Protein AF-A0A536JHS0-F1 (afdb_monomer)

Sequence (279 aa):
MRTMRYLPWIAPLALCVVLIPFVDGAARGLLTGIVVGLAAGAGLAWVTTRVNRHIAATTLASITDELKAESDQRAAMVIRQFEWAVNDVANLREALQRAQDSRATAEANEHRVKRRQRHLERQLYEARMKIGEHSRALGSESPAIDDEPTLLPTGDELVVPLIWRVFEENMLTWLRFESAGIVPSQIRIKNEHDSVIAISAHSLDTLKEGAQVSLVLRAPDHVVATLEGRHQGRFTFEALVDDVWCKVELKAADRVVAKDKRSRVWRPEDDRRPQSLIA

Structure (mmCIF, N/CA/C/O backbone):
data_AF-A0A536JHS0-F1
#
_entry.id   AF-A0A536JHS0-F1
#
loop_
_atom_site.group_PDB
_atom_site.id
_atom_site.type_symbol
_atom_site.label_atom_id
_atom_site.label_alt_id
_atom_site.label_comp_id
_atom_site.label_asym_id
_atom_site.label_entity_id
_atom_site.label_seq_id
_a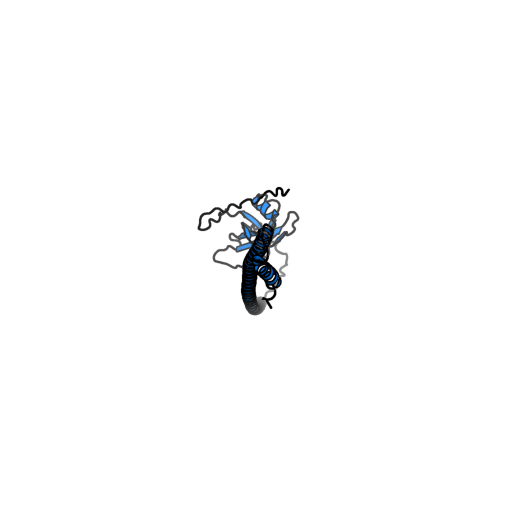tom_site.pdbx_PDB_ins_code
_atom_site.Cartn_x
_atom_site.Cartn_y
_atom_site.Cartn_z
_atom_site.occupancy
_atom_site.B_iso_or_equiv
_atom_site.auth_seq_id
_atom_site.auth_comp_id
_atom_site.auth_asym_id
_atom_site.auth_atom_id
_atom_site.pdbx_PDB_model_num
ATOM 1 N N . MET A 1 1 ? 39.052 -17.014 -44.631 1.00 39.72 1 MET A N 1
ATOM 2 C CA . MET A 1 1 ? 38.853 -17.017 -46.102 1.00 39.72 1 MET A CA 1
ATOM 3 C C . MET A 1 1 ? 38.443 -15.627 -46.623 1.00 39.72 1 MET A C 1
ATOM 5 O O . MET A 1 1 ? 37.271 -15.404 -46.893 1.00 39.72 1 MET A O 1
ATOM 9 N N . ARG A 1 2 ? 39.358 -14.646 -46.731 1.00 49.62 2 ARG A N 1
ATOM 10 C CA . ARG A 1 2 ? 39.025 -13.270 -47.197 1.00 49.62 2 ARG A CA 1
ATOM 11 C C . ARG A 1 2 ? 39.873 -12.753 -48.372 1.00 49.62 2 ARG A C 1
ATOM 13 O O . ARG A 1 2 ? 39.560 -11.700 -48.911 1.00 49.62 2 ARG A O 1
ATOM 20 N N . THR A 1 3 ? 40.883 -13.499 -48.814 1.00 50.84 3 THR A N 1
ATOM 21 C CA . THR A 1 3 ? 41.825 -13.098 -49.876 1.00 50.84 3 THR A CA 1
ATOM 22 C C . THR A 1 3 ? 41.412 -13.523 -51.292 1.00 50.84 3 THR A C 1
ATOM 24 O O . THR A 1 3 ? 41.944 -12.993 -52.257 1.00 50.84 3 THR A O 1
ATOM 27 N N . MET A 1 4 ? 40.417 -14.403 -51.455 1.00 48.91 4 MET A N 1
ATOM 28 C CA . MET A 1 4 ? 40.038 -14.944 -52.775 1.00 48.91 4 MET A CA 1
ATOM 29 C C . MET A 1 4 ? 39.153 -14.035 -53.650 1.00 48.91 4 MET A C 1
ATOM 31 O O . MET A 1 4 ? 38.965 -14.330 -54.824 1.00 48.91 4 MET A O 1
ATOM 35 N N . ARG A 1 5 ? 38.613 -12.920 -53.135 1.00 56.47 5 ARG A N 1
ATOM 36 C CA . ARG A 1 5 ? 37.666 -12.074 -53.900 1.00 56.47 5 ARG A CA 1
ATOM 37 C C . ARG A 1 5 ? 38.308 -11.057 -54.851 1.00 56.47 5 ARG A C 1
ATOM 39 O O . ARG A 1 5 ? 37.596 -10.505 -55.679 1.00 56.47 5 ARG A O 1
ATOM 46 N N . TYR A 1 6 ? 39.618 -10.826 -54.767 1.00 55.78 6 TYR A N 1
ATOM 47 C CA . TYR A 1 6 ? 40.322 -9.863 -55.630 1.00 55.78 6 TYR A CA 1
ATOM 48 C C . TYR A 1 6 ? 41.089 -10.524 -56.789 1.00 55.78 6 TYR A C 1
ATOM 50 O O . TYR A 1 6 ? 41.602 -9.831 -57.660 1.00 55.78 6 TYR A O 1
ATOM 58 N N . LEU A 1 7 ? 41.127 -11.861 -56.837 1.00 55.25 7 LEU A N 1
ATOM 59 C CA . LEU A 1 7 ? 41.880 -12.626 -57.833 1.00 55.25 7 LEU A CA 1
ATOM 60 C C . LEU A 1 7 ? 41.368 -12.535 -59.291 1.00 55.25 7 LEU A C 1
ATOM 62 O O . LEU A 1 7 ? 42.213 -12.517 -60.185 1.00 55.25 7 LEU A O 1
ATOM 66 N N . PRO A 1 8 ? 40.051 -12.457 -59.594 1.00 60.25 8 PRO A N 1
ATOM 67 C CA . PRO A 1 8 ? 39.601 -12.614 -60.981 1.00 60.25 8 PRO A CA 1
ATOM 68 C C . PRO A 1 8 ? 39.819 -11.371 -61.857 1.00 60.25 8 PRO A C 1
ATOM 70 O O . PRO A 1 8 ? 39.776 -11.487 -63.074 1.00 60.25 8 PRO A O 1
ATOM 73 N N . TRP A 1 9 ? 40.083 -10.198 -61.267 1.00 61.16 9 TRP A N 1
ATOM 74 C CA . TRP A 1 9 ? 40.283 -8.940 -62.007 1.00 61.16 9 TRP A CA 1
ATOM 75 C C . TRP A 1 9 ? 41.759 -8.620 -62.271 1.00 61.16 9 TRP A C 1
ATOM 77 O O . TRP A 1 9 ? 42.075 -7.936 -63.240 1.00 61.16 9 TRP A O 1
ATOM 87 N N .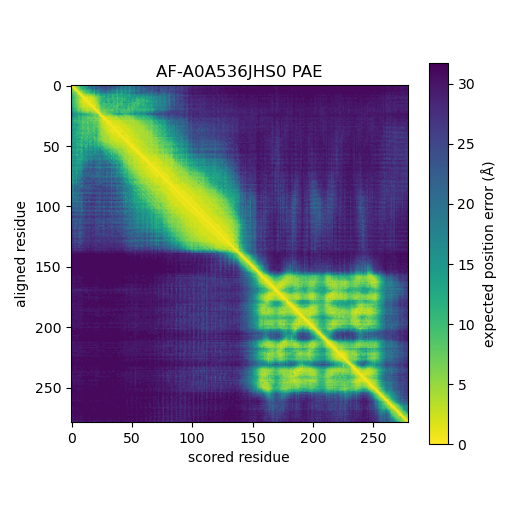 ILE A 1 10 ? 42.673 -9.143 -61.445 1.00 64.81 10 ILE A N 1
ATOM 88 C CA . ILE A 1 10 ? 44.120 -8.909 -61.581 1.00 64.81 10 ILE A CA 1
ATOM 89 C C . ILE A 1 10 ? 44.678 -9.668 -62.791 1.00 64.81 10 ILE A C 1
ATOM 91 O O . ILE A 1 10 ? 45.490 -9.120 -63.530 1.00 64.81 10 ILE A O 1
ATOM 95 N N . ALA A 1 11 ? 44.209 -10.896 -63.032 1.00 66.38 11 ALA A N 1
ATOM 96 C CA . ALA A 1 11 ? 44.639 -11.718 -64.164 1.00 66.38 11 ALA A CA 1
ATOM 97 C C . ALA A 1 11 ? 44.359 -11.077 -65.547 1.00 66.38 11 ALA A C 1
ATOM 99 O O . ALA A 1 11 ? 45.301 -10.975 -66.333 1.00 66.38 11 ALA A O 1
ATOM 100 N N . PRO A 1 12 ? 43.140 -10.584 -65.863 1.00 64.81 12 PRO A N 1
ATOM 101 C CA . PRO A 1 12 ? 42.883 -9.913 -67.139 1.00 64.81 12 PRO A CA 1
ATOM 102 C C . PRO A 1 12 ? 43.566 -8.543 -67.240 1.00 64.81 12 PRO A C 1
ATOM 104 O O . PRO A 1 12 ? 44.029 -8.183 -68.317 1.00 64.81 12 PRO A O 1
ATOM 107 N N . LEU A 1 13 ? 43.702 -7.794 -66.137 1.00 63.97 13 LEU A N 1
ATOM 108 C CA . LEU A 1 13 ? 44.450 -6.529 -66.133 1.00 63.97 13 LEU A CA 1
ATOM 109 C C . LEU A 1 13 ? 45.940 -6.742 -66.430 1.00 63.97 13 LEU A C 1
ATOM 111 O O . LEU A 1 13 ? 46.504 -6.024 -67.252 1.00 63.97 13 LEU A O 1
ATOM 115 N N . ALA A 1 14 ? 46.564 -7.749 -65.814 1.00 68.88 14 ALA A N 1
ATOM 116 C CA . ALA A 1 14 ? 47.956 -8.108 -66.076 1.00 68.88 14 ALA A CA 1
ATOM 117 C C . ALA A 1 14 ? 48.152 -8.590 -67.523 1.00 68.88 14 ALA A C 1
ATOM 119 O O . ALA A 1 14 ? 49.094 -8.159 -68.184 1.00 68.88 14 ALA A O 1
ATOM 120 N N . LEU A 1 15 ? 47.232 -9.414 -68.040 1.00 67.62 15 LEU A N 1
ATOM 121 C CA . LEU A 1 15 ? 47.247 -9.877 -69.431 1.00 67.62 15 LEU A CA 1
ATOM 122 C C . LEU A 1 15 ? 47.144 -8.705 -70.422 1.00 67.62 15 LEU A C 1
ATOM 124 O O . LEU A 1 15 ? 47.921 -8.633 -71.372 1.00 67.62 15 LEU A O 1
ATOM 128 N N . CYS A 1 16 ? 46.238 -7.754 -70.180 1.00 63.25 16 CYS A N 1
ATOM 129 C CA . CYS A 1 16 ? 46.088 -6.580 -71.035 1.00 63.25 16 CYS A CA 1
ATOM 130 C C . CYS A 1 16 ? 47.319 -5.665 -70.990 1.00 63.25 16 CYS A C 1
ATOM 132 O O . CYS A 1 16 ? 47.718 -5.185 -72.043 1.00 63.25 16 CYS A O 1
ATOM 134 N N . VAL A 1 17 ? 47.950 -5.463 -69.823 1.00 67.69 17 VAL A N 1
ATOM 135 C CA . VAL A 1 17 ? 49.183 -4.658 -69.680 1.00 67.69 17 VAL A CA 1
ATOM 136 C C . VAL A 1 17 ? 50.372 -5.292 -70.415 1.00 67.69 17 VAL A C 1
ATOM 138 O O . VAL A 1 17 ? 51.144 -4.578 -71.054 1.00 67.69 17 VAL A O 1
ATOM 141 N N . VAL A 1 18 ? 50.496 -6.623 -70.385 1.00 73.69 18 VAL A N 1
ATOM 142 C CA . VAL A 1 18 ? 51.566 -7.368 -71.079 1.00 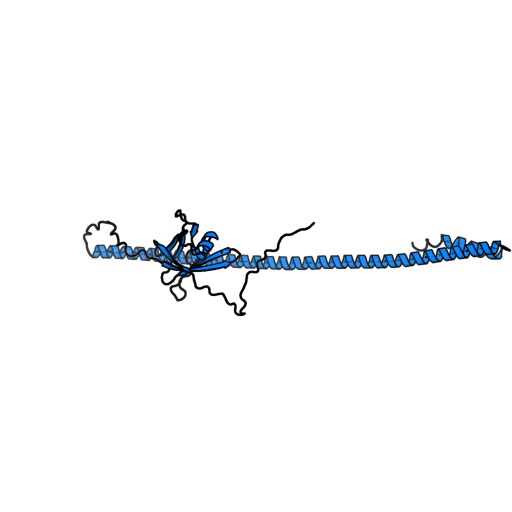73.69 18 VAL A CA 1
ATOM 143 C C . VAL A 1 18 ? 51.410 -7.333 -72.607 1.00 73.69 18 VAL A C 1
ATOM 145 O O . VAL A 1 18 ? 52.410 -7.395 -73.320 1.00 73.69 18 VAL A O 1
ATOM 148 N N . LEU A 1 19 ? 50.185 -7.188 -73.125 1.00 65.94 19 LEU A N 1
ATOM 149 C CA . LEU A 1 19 ? 49.904 -7.139 -74.568 1.00 65.94 19 LEU A CA 1
ATOM 150 C C . LEU A 1 19 ? 50.091 -5.744 -75.200 1.00 65.94 19 LEU A C 1
ATOM 152 O O . LEU A 1 19 ? 50.219 -5.651 -76.420 1.00 65.94 19 LEU A O 1
ATOM 156 N N . ILE A 1 20 ? 50.169 -4.667 -74.405 1.00 64.94 20 ILE A N 1
ATOM 157 C CA . ILE A 1 20 ? 50.363 -3.278 -74.881 1.00 64.94 20 ILE A CA 1
ATOM 158 C C . ILE A 1 20 ? 51.594 -3.094 -75.799 1.00 64.94 20 ILE A C 1
ATOM 160 O O . ILE A 1 20 ? 51.449 -2.443 -76.840 1.00 64.94 20 ILE A O 1
ATOM 164 N N . PRO A 1 21 ? 52.798 -3.625 -75.486 1.00 68.12 21 PRO A N 1
ATOM 165 C CA . PRO A 1 21 ? 53.968 -3.423 -76.344 1.00 68.12 21 PRO A CA 1
ATOM 166 C C . PRO A 1 21 ? 53.871 -4.135 -77.705 1.00 68.12 21 PRO A C 1
ATOM 168 O O . PRO A 1 21 ? 54.514 -3.690 -78.652 1.00 68.12 21 PRO A O 1
ATOM 171 N N . PHE A 1 22 ? 53.045 -5.181 -77.840 1.00 70.19 22 PHE A N 1
ATOM 172 C CA . PHE A 1 22 ? 52.984 -6.044 -79.032 1.00 70.19 22 PHE A CA 1
ATOM 173 C C . PHE A 1 22 ? 52.015 -5.580 -80.134 1.00 70.19 22 PHE A C 1
ATOM 175 O O . PHE A 1 22 ? 51.951 -6.198 -81.192 1.00 70.19 22 PHE A O 1
ATOM 182 N N . VAL A 1 23 ? 51.249 -4.513 -79.909 1.00 71.06 23 VAL A N 1
ATOM 183 C CA . VAL A 1 23 ? 50.228 -4.014 -80.849 1.00 71.06 23 VAL A CA 1
ATOM 184 C C . VAL A 1 23 ? 50.681 -2.667 -81.390 1.00 71.06 23 VAL A C 1
ATOM 186 O O . VAL A 1 23 ? 51.057 -1.861 -80.570 1.00 71.06 23 VAL A O 1
ATOM 189 N N . ASP A 1 24 ? 50.635 -2.367 -82.691 1.00 72.94 24 ASP A N 1
ATOM 190 C CA . ASP A 1 24 ? 50.960 -1.030 -83.238 1.00 72.94 24 ASP A CA 1
ATOM 191 C C . ASP A 1 24 ? 49.701 -0.262 -83.701 1.00 72.94 24 ASP A C 1
ATOM 193 O O . ASP A 1 24 ? 48.672 -0.849 -84.037 1.00 72.94 24 ASP A O 1
ATOM 197 N N . GLY A 1 25 ? 49.772 1.077 -83.727 1.00 71.50 25 GLY A N 1
ATOM 198 C CA . GLY A 1 25 ? 48.722 1.951 -84.277 1.00 71.50 25 GLY A CA 1
ATOM 199 C C . GLY A 1 25 ? 47.507 2.195 -83.363 1.00 71.50 25 GLY A C 1
ATOM 200 O O . GLY A 1 25 ? 47.610 2.169 -82.137 1.00 71.50 25 GLY A O 1
ATOM 201 N N . ALA A 1 26 ? 46.337 2.458 -83.963 1.00 68.69 26 ALA A N 1
ATOM 202 C CA . ALA A 1 26 ? 45.096 2.836 -83.263 1.00 68.69 26 ALA A CA 1
ATOM 203 C C . ALA A 1 26 ? 44.605 1.789 -82.237 1.00 68.69 26 ALA A C 1
ATOM 205 O O . ALA A 1 26 ? 43.948 2.134 -81.253 1.00 68.69 26 ALA A O 1
ATOM 206 N N . ALA A 1 27 ? 44.981 0.520 -82.417 1.00 72.50 27 ALA A N 1
ATOM 207 C CA . ALA A 1 27 ? 44.654 -0.568 -81.501 1.00 72.50 27 ALA A CA 1
ATOM 208 C C . ALA A 1 27 ? 45.360 -0.450 -80.131 1.00 72.50 27 ALA A C 1
ATOM 210 O O . ALA A 1 27 ? 44.797 -0.892 -79.127 1.00 72.50 27 ALA A O 1
ATOM 211 N N . ARG A 1 28 ? 46.523 0.226 -80.040 1.00 73.00 28 ARG A N 1
ATOM 212 C CA . ARG A 1 28 ? 47.151 0.548 -78.739 1.00 73.00 28 ARG A CA 1
ATOM 213 C C . ARG A 1 28 ? 46.255 1.444 -77.890 1.00 73.00 28 ARG A C 1
ATOM 215 O O . ARG A 1 28 ? 46.126 1.203 -76.696 1.00 73.00 28 ARG A O 1
ATOM 222 N N . GLY A 1 29 ? 45.623 2.447 -78.503 1.00 74.06 29 GLY A N 1
ATOM 223 C CA . GLY A 1 29 ? 44.742 3.390 -77.806 1.00 74.06 29 GLY A CA 1
ATOM 224 C C . GLY A 1 29 ? 43.491 2.725 -77.225 1.00 74.06 29 GLY A C 1
ATOM 225 O O . GLY A 1 29 ? 43.055 3.063 -76.127 1.00 74.06 29 GLY A O 1
ATOM 226 N N . LEU A 1 30 ? 42.941 1.732 -77.930 1.00 76.81 30 LEU A N 1
ATOM 227 C CA . LEU A 1 30 ? 41.802 0.954 -77.436 1.00 76.81 30 LEU A CA 1
ATOM 228 C C . LEU A 1 30 ? 42.194 0.067 -76.247 1.00 76.81 30 LEU A C 1
ATOM 230 O O . LEU A 1 30 ? 41.478 0.034 -75.246 1.00 76.81 30 LEU A O 1
ATOM 234 N N . LEU A 1 31 ? 43.345 -0.609 -76.316 1.00 76.38 31 LEU A N 1
ATOM 235 C CA . LEU A 1 31 ? 43.823 -1.458 -75.220 1.00 76.38 31 LEU A CA 1
ATOM 236 C C . LEU A 1 31 ? 44.176 -0.652 -73.967 1.00 76.38 31 LEU A C 1
ATOM 238 O O . LEU A 1 31 ? 43.796 -1.050 -72.864 1.00 76.38 31 LEU A O 1
ATOM 242 N N . THR A 1 32 ? 44.841 0.497 -74.114 1.00 76.75 32 THR A N 1
ATOM 243 C CA . THR A 1 32 ? 45.133 1.375 -72.971 1.00 76.75 32 THR A CA 1
ATOM 244 C C . THR A 1 32 ? 43.848 1.907 -72.337 1.00 76.75 32 THR A C 1
ATOM 246 O O . THR A 1 32 ? 43.735 1.901 -71.111 1.00 76.75 32 THR A O 1
ATOM 249 N N . GLY A 1 33 ? 42.844 2.269 -73.142 1.00 77.38 33 GLY A N 1
ATOM 250 C CA . GLY A 1 33 ? 41.524 2.672 -72.651 1.00 77.38 33 GLY A CA 1
ATOM 251 C C . GLY A 1 33 ? 40.819 1.581 -71.837 1.00 77.38 33 GLY A C 1
ATOM 252 O O . GLY A 1 33 ? 40.301 1.862 -70.755 1.00 77.38 33 GLY A O 1
ATOM 253 N N . ILE A 1 34 ? 40.853 0.326 -72.300 1.00 81.12 34 ILE A N 1
ATOM 254 C CA . ILE A 1 34 ? 40.252 -0.816 -71.586 1.00 81.12 34 ILE A CA 1
ATOM 255 C C . ILE A 1 34 ? 40.961 -1.066 -70.250 1.00 81.12 34 ILE A C 1
ATOM 257 O O . ILE A 1 34 ? 40.297 -1.269 -69.232 1.00 81.12 34 ILE A O 1
ATOM 261 N N . VAL A 1 35 ? 42.296 -1.014 -70.222 1.00 80.12 35 VAL A N 1
ATOM 262 C CA . VAL A 1 35 ? 43.076 -1.196 -68.985 1.00 80.12 35 VAL A CA 1
ATOM 263 C C . VAL A 1 35 ? 42.763 -0.098 -67.974 1.00 80.12 35 VAL A C 1
ATOM 265 O O . VAL A 1 35 ? 42.504 -0.398 -66.808 1.00 80.12 35 VAL A O 1
ATOM 268 N N . VAL A 1 36 ? 42.734 1.163 -68.410 1.00 80.94 36 VAL A N 1
ATOM 269 C CA . VAL A 1 36 ? 42.412 2.298 -67.535 1.00 80.94 36 VAL A CA 1
ATOM 270 C C . VAL A 1 36 ? 40.971 2.203 -67.029 1.00 80.94 36 VAL A C 1
ATOM 272 O O . VAL A 1 36 ? 40.735 2.394 -65.837 1.00 80.94 36 VAL A O 1
ATOM 275 N N . GLY A 1 37 ? 40.017 1.834 -6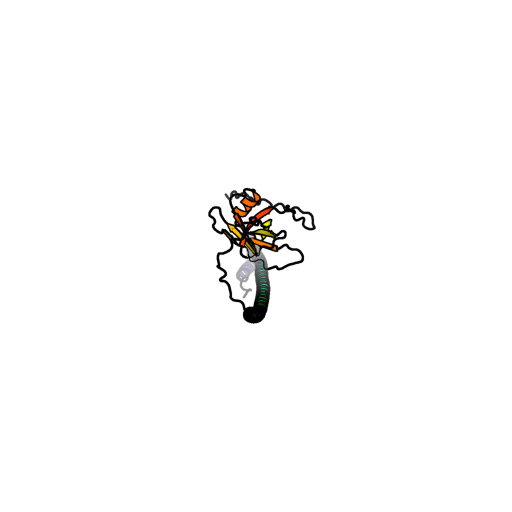7.889 1.00 80.00 37 GLY A N 1
ATOM 276 C CA . GLY A 1 37 ? 38.618 1.636 -67.505 1.00 80.00 37 GLY A CA 1
ATOM 277 C C . GLY A 1 37 ? 38.431 0.512 -66.481 1.00 80.00 37 GLY A C 1
ATOM 278 O O . GLY A 1 37 ? 37.735 0.695 -65.481 1.00 80.00 37 GLY A O 1
ATOM 279 N N . LEU A 1 38 ? 39.103 -0.627 -66.671 1.00 81.50 38 LEU A N 1
ATOM 280 C CA . LEU A 1 38 ? 39.077 -1.744 -65.721 1.00 81.50 38 LEU A CA 1
ATOM 281 C C . LEU A 1 38 ? 39.759 -1.390 -64.394 1.00 81.50 38 LEU A C 1
ATOM 283 O O . LEU A 1 38 ? 39.238 -1.735 -63.333 1.00 81.50 38 LEU A O 1
ATOM 287 N N . ALA A 1 39 ? 40.886 -0.675 -64.432 1.00 77.00 39 ALA A N 1
ATOM 288 C CA . ALA A 1 39 ? 41.576 -0.217 -63.229 1.00 77.00 39 ALA A CA 1
ATOM 289 C C . ALA A 1 39 ? 40.727 0.792 -62.439 1.00 77.00 39 ALA A C 1
ATOM 291 O O . ALA A 1 39 ? 40.606 0.673 -61.218 1.00 77.00 39 ALA A O 1
ATOM 292 N N . ALA A 1 40 ? 40.074 1.734 -63.127 1.00 81.88 40 ALA A N 1
ATOM 293 C CA . ALA A 1 40 ? 39.148 2.682 -62.514 1.00 81.88 40 ALA A CA 1
ATOM 294 C C . ALA A 1 40 ? 37.927 1.970 -61.907 1.00 81.88 40 ALA A C 1
ATOM 296 O O . ALA A 1 40 ? 37.560 2.246 -60.763 1.00 81.88 40 ALA A O 1
ATOM 297 N N . GLY A 1 41 ? 37.344 1.001 -62.621 1.00 79.50 41 GLY A N 1
ATOM 298 C CA . GLY A 1 41 ? 36.234 0.185 -62.124 1.00 79.50 41 GLY A CA 1
ATOM 299 C C . GLY A 1 41 ? 36.607 -0.639 -60.888 1.00 79.50 41 GLY A C 1
ATOM 300 O O . GLY A 1 41 ? 35.866 -0.650 -59.904 1.00 79.50 41 GLY A O 1
ATOM 301 N N . ALA A 1 42 ? 37.786 -1.266 -60.885 1.00 80.75 42 ALA A N 1
ATOM 302 C CA . ALA A 1 42 ? 38.296 -2.013 -59.735 1.00 80.75 42 ALA A CA 1
ATOM 303 C C . ALA A 1 42 ? 38.600 -1.097 -58.535 1.00 80.75 42 ALA A C 1
ATOM 305 O O . ALA A 1 42 ? 38.277 -1.447 -57.397 1.00 80.75 42 ALA A O 1
ATOM 306 N N . GLY A 1 43 ? 39.164 0.090 -58.782 1.00 77.94 43 GLY A N 1
ATOM 307 C CA . GLY A 1 43 ? 39.397 1.110 -57.759 1.00 77.94 43 GLY A CA 1
ATOM 308 C C . GLY A 1 43 ? 38.094 1.584 -57.113 1.00 77.94 43 GLY A C 1
ATOM 309 O O . GLY A 1 43 ? 37.972 1.568 -55.887 1.00 77.94 43 GLY A O 1
ATOM 310 N N . LEU A 1 44 ? 37.082 1.908 -57.924 1.00 82.25 44 LEU A N 1
ATOM 311 C CA . LEU A 1 44 ? 35.750 2.287 -57.445 1.00 82.25 44 LEU A CA 1
ATOM 312 C C . LEU A 1 44 ? 35.077 1.151 -56.664 1.00 82.25 44 LEU A C 1
ATOM 314 O O . LEU A 1 44 ? 34.542 1.388 -55.580 1.00 82.25 44 LEU A O 1
ATOM 318 N N . ALA A 1 45 ? 35.152 -0.091 -57.147 1.00 81.06 45 ALA A N 1
ATOM 319 C CA . ALA A 1 45 ? 34.620 -1.258 -56.440 1.00 81.06 45 ALA A CA 1
ATOM 320 C C . ALA A 1 45 ? 35.320 -1.488 -55.086 1.00 81.06 45 ALA A C 1
ATOM 322 O O . ALA A 1 45 ? 34.682 -1.841 -54.090 1.00 81.06 45 ALA A O 1
ATOM 323 N N . TRP A 1 46 ? 36.633 -1.260 -55.015 1.00 81.31 46 TRP A N 1
ATOM 324 C CA . TRP A 1 46 ? 37.390 -1.390 -53.772 1.00 81.31 46 TRP A CA 1
ATOM 325 C C . TRP A 1 46 ? 37.034 -0.294 -52.763 1.00 81.31 46 TRP A C 1
ATOM 327 O O . TRP A 1 46 ? 36.757 -0.609 -51.600 1.00 81.31 46 TRP A O 1
ATOM 337 N N . VAL A 1 47 ? 36.972 0.967 -53.203 1.00 83.38 47 VAL A N 1
ATOM 338 C CA . VAL A 1 47 ? 36.594 2.106 -52.351 1.00 83.38 47 VAL A CA 1
ATOM 339 C C . VAL A 1 47 ? 35.170 1.934 -51.830 1.00 83.38 47 VAL A C 1
ATOM 341 O O . VAL A 1 47 ? 34.958 2.002 -50.621 1.00 83.38 47 VAL A O 1
ATOM 344 N N . THR A 1 48 ? 34.210 1.620 -52.701 1.00 82.75 48 THR A N 1
ATOM 345 C CA . THR A 1 48 ? 32.810 1.392 -52.300 1.00 82.75 48 THR A CA 1
ATOM 346 C C . THR A 1 48 ? 32.681 0.231 -51.316 1.00 82.75 48 THR A C 1
ATOM 348 O O . THR A 1 48 ? 32.013 0.370 -50.295 1.00 82.75 48 THR A O 1
ATOM 351 N N . THR A 1 49 ? 33.388 -0.883 -51.533 1.00 82.69 49 THR A N 1
ATOM 352 C CA . THR A 1 49 ? 33.385 -2.014 -50.588 1.00 82.69 49 THR A CA 1
ATOM 353 C C . THR A 1 49 ? 33.987 -1.632 -49.234 1.00 82.69 49 THR A C 1
ATOM 355 O O . THR A 1 49 ? 33.494 -2.067 -48.191 1.00 82.69 49 THR A O 1
ATOM 358 N N . ARG A 1 50 ? 35.063 -0.839 -49.224 1.00 81.94 50 ARG A N 1
ATOM 359 C CA . ARG A 1 50 ? 35.721 -0.398 -47.989 1.00 81.94 50 ARG A CA 1
ATOM 360 C C . ARG A 1 50 ? 34.834 0.566 -47.205 1.00 81.94 50 ARG A C 1
ATOM 362 O O . ARG A 1 50 ? 34.648 0.361 -46.009 1.00 81.94 50 ARG A O 1
ATOM 369 N N . VAL A 1 51 ? 34.249 1.553 -47.879 1.00 82.44 51 VAL A N 1
ATOM 370 C CA . VAL A 1 51 ? 33.312 2.514 -47.280 1.00 82.44 51 VAL A CA 1
ATOM 371 C C . VAL A 1 51 ? 32.082 1.790 -46.736 1.00 82.44 51 VAL A C 1
ATOM 373 O O . VAL A 1 51 ? 31.741 1.973 -45.572 1.00 82.44 51 VAL A O 1
ATOM 376 N N . ASN A 1 52 ? 31.485 0.879 -47.509 1.00 82.75 52 ASN A N 1
ATOM 377 C CA . ASN A 1 52 ? 30.307 0.130 -47.074 1.00 82.75 52 ASN A CA 1
ATOM 378 C C . ASN A 1 52 ? 30.606 -0.778 -45.866 1.00 82.75 52 ASN A C 1
ATOM 380 O O . ASN A 1 52 ? 29.788 -0.908 -44.964 1.00 82.75 52 ASN A O 1
ATOM 384 N N . ARG A 1 53 ? 31.812 -1.357 -45.780 1.00 83.44 53 ARG A N 1
ATOM 385 C CA . ARG A 1 53 ? 32.237 -2.105 -44.583 1.00 83.44 53 ARG A CA 1
ATOM 386 C C . ARG A 1 53 ? 32.429 -1.218 -43.362 1.00 83.44 53 ARG A C 1
ATOM 388 O O . ARG A 1 53 ? 32.100 -1.662 -42.269 1.00 83.44 53 ARG A O 1
ATOM 395 N N . HIS A 1 54 ? 32.970 -0.013 -43.527 1.00 80.12 54 HIS A N 1
ATOM 396 C CA . HIS A 1 54 ? 33.094 0.923 -42.413 1.00 80.12 54 HIS A CA 1
ATOM 397 C C . HIS A 1 54 ? 31.717 1.369 -41.920 1.00 80.12 54 HIS A C 1
ATOM 399 O O . HIS A 1 54 ? 31.478 1.291 -40.723 1.00 80.12 54 HIS A O 1
ATOM 405 N N . ILE A 1 55 ? 30.795 1.710 -42.826 1.00 80.31 55 ILE A N 1
ATOM 406 C CA . ILE A 1 55 ? 29.413 2.075 -42.475 1.00 80.31 55 ILE A CA 1
ATOM 407 C C . ILE A 1 55 ? 28.684 0.896 -41.810 1.00 80.31 55 ILE A C 1
ATOM 409 O O . ILE A 1 55 ? 28.020 1.069 -40.790 1.00 80.31 55 ILE A O 1
ATOM 413 N N . ALA A 1 56 ? 28.840 -0.324 -42.331 1.00 80.31 56 ALA A N 1
ATOM 414 C CA . ALA A 1 56 ? 28.266 -1.522 -41.720 1.00 80.31 56 ALA A CA 1
ATOM 415 C C . ALA A 1 56 ? 28.858 -1.800 -40.328 1.00 80.31 56 ALA A C 1
ATOM 417 O O . ALA A 1 56 ? 28.136 -2.174 -39.413 1.00 80.31 56 ALA A O 1
ATOM 418 N N . ALA A 1 57 ? 30.163 -1.596 -40.136 1.00 84.12 57 ALA A N 1
ATOM 419 C CA . ALA A 1 57 ? 30.795 -1.778 -38.834 1.00 84.12 57 ALA A CA 1
ATOM 420 C C . ALA A 1 57 ? 30.332 -0.724 -37.818 1.00 84.12 57 ALA A C 1
ATOM 422 O O . ALA A 1 57 ? 30.062 -1.075 -36.674 1.00 84.12 57 ALA A O 1
ATOM 423 N N . THR A 1 58 ? 30.200 0.544 -38.224 1.00 86.00 58 THR A N 1
ATOM 424 C CA . THR A 1 58 ? 29.741 1.617 -37.330 1.00 86.00 58 THR A CA 1
ATOM 425 C C . THR A 1 58 ? 28.265 1.482 -36.976 1.00 86.00 58 THR A C 1
ATOM 427 O O . THR A 1 58 ? 27.905 1.716 -35.831 1.00 86.00 58 THR A O 1
ATOM 430 N N . THR A 1 59 ? 27.420 1.069 -37.925 1.00 86.19 59 THR A N 1
ATOM 431 C CA . THR A 1 59 ? 25.989 0.824 -37.665 1.00 86.19 59 THR A CA 1
ATOM 432 C C . THR A 1 59 ? 25.771 -0.404 -36.788 1.00 86.19 59 THR A C 1
ATOM 434 O O . THR A 1 59 ? 24.947 -0.368 -35.883 1.00 86.19 59 THR A O 1
ATOM 437 N N . LEU A 1 60 ? 26.542 -1.478 -36.987 1.00 85.25 60 LEU A N 1
ATOM 438 C CA . LEU A 1 60 ? 26.501 -2.626 -36.080 1.00 85.25 60 LEU A CA 1
ATOM 439 C C . LEU A 1 60 ? 26.971 -2.244 -34.674 1.00 85.25 60 LEU A C 1
ATOM 441 O O . LEU A 1 60 ? 26.309 -2.624 -33.717 1.00 85.25 60 LEU A O 1
ATOM 445 N N . ALA A 1 61 ? 28.052 -1.467 -34.550 1.00 89.62 61 ALA A N 1
ATOM 446 C CA . ALA A 1 61 ? 28.535 -0.987 -33.255 1.00 89.62 61 ALA A CA 1
ATOM 447 C C . ALA A 1 61 ? 27.484 -0.122 -32.538 1.00 89.62 61 ALA A C 1
ATOM 449 O O . ALA A 1 61 ? 27.200 -0.356 -31.365 1.00 89.62 61 ALA A O 1
ATOM 450 N N . SER A 1 62 ? 26.840 0.810 -33.252 1.00 87.19 62 SER A N 1
ATOM 451 C CA . SER A 1 62 ? 25.795 1.652 -32.660 1.00 87.19 62 SER A CA 1
ATOM 452 C C . SER A 1 62 ? 24.572 0.844 -32.227 1.00 87.19 62 SER A C 1
ATOM 454 O O . SER A 1 62 ? 24.056 1.074 -31.141 1.00 87.19 62 SER A O 1
ATOM 456 N N . ILE A 1 63 ? 24.141 -0.139 -33.028 1.00 90.25 63 ILE A N 1
ATOM 457 C CA . ILE A 1 63 ? 23.020 -1.023 -32.670 1.00 90.25 63 ILE A CA 1
ATOM 458 C C . ILE A 1 63 ? 23.378 -1.882 -31.452 1.00 90.25 63 ILE A C 1
ATOM 460 O O . ILE A 1 63 ? 22.540 -2.087 -30.577 1.00 90.25 63 ILE A O 1
ATOM 464 N N . THR A 1 64 ? 24.612 -2.390 -31.363 1.00 90.12 64 THR A N 1
ATOM 465 C CA . THR A 1 64 ? 25.033 -3.180 -30.196 1.00 90.12 64 THR A CA 1
ATOM 466 C C . THR A 1 64 ? 25.112 -2.344 -28.925 1.00 90.12 64 THR A C 1
ATOM 468 O O . THR A 1 64 ? 24.735 -2.839 -27.864 1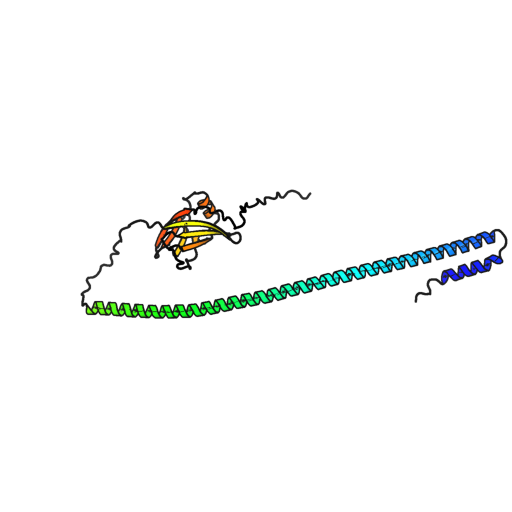.00 90.12 64 THR A O 1
ATOM 471 N N . ASP A 1 65 ? 25.560 -1.092 -29.023 1.00 91.75 65 ASP A N 1
ATOM 472 C CA . ASP A 1 65 ? 25.607 -0.177 -27.881 1.00 91.75 65 ASP A CA 1
ATOM 473 C C . ASP A 1 65 ? 24.196 0.223 -27.433 1.00 91.75 65 ASP A C 1
ATOM 475 O O . ASP A 1 65 ? 23.923 0.253 -26.234 1.00 91.75 65 ASP A O 1
ATOM 479 N N . GLU A 1 66 ? 23.279 0.445 -28.376 1.00 92.62 66 GLU A N 1
ATOM 480 C CA . GLU A 1 66 ? 21.867 0.717 -28.092 1.00 92.62 66 GLU A CA 1
ATOM 481 C C . GLU A 1 66 ? 21.184 -0.473 -27.402 1.00 92.62 66 GLU A C 1
ATOM 483 O O . GLU A 1 66 ? 20.577 -0.301 -26.345 1.00 92.62 66 GLU A O 1
ATOM 488 N N . LEU A 1 67 ? 21.354 -1.697 -27.923 1.00 91.50 67 LEU A N 1
ATOM 489 C CA . LEU A 1 67 ? 20.821 -2.910 -27.286 1.00 91.50 67 LEU A CA 1
ATOM 490 C C . LEU A 1 67 ? 21.393 -3.115 -25.881 1.00 91.50 67 LEU A C 1
ATOM 492 O O . LEU A 1 67 ? 20.678 -3.545 -24.972 1.00 91.50 67 LEU A O 1
ATOM 496 N N . LYS A 1 68 ? 22.684 -2.823 -25.694 1.00 92.38 68 LYS A N 1
ATOM 497 C CA . LYS A 1 68 ? 23.326 -2.924 -24.386 1.00 92.38 68 LYS A CA 1
ATOM 498 C C . LYS A 1 68 ? 22.748 -1.895 -23.417 1.00 92.38 68 LYS A C 1
ATOM 500 O O . LYS A 1 68 ? 22.358 -2.277 -22.316 1.00 92.38 68 LYS A O 1
ATOM 505 N N . ALA A 1 69 ? 22.616 -0.640 -23.839 1.00 94.19 69 ALA A N 1
ATOM 506 C CA . ALA A 1 69 ? 22.016 0.418 -23.033 1.00 94.19 69 ALA A CA 1
ATOM 507 C C . ALA A 1 69 ? 20.561 0.096 -22.655 1.00 94.19 69 ALA A C 1
ATOM 509 O O . ALA A 1 69 ? 20.172 0.277 -21.502 1.00 94.19 69 ALA A O 1
ATOM 510 N N . GLU A 1 70 ? 19.775 -0.454 -23.584 1.00 94.06 70 GLU A N 1
ATOM 511 C CA . GLU A 1 70 ? 18.417 -0.914 -23.292 1.00 94.06 70 GLU A CA 1
ATOM 512 C C . GLU A 1 70 ? 18.419 -2.073 -22.283 1.00 94.06 70 GLU A C 1
ATOM 514 O O . GLU A 1 70 ? 17.611 -2.093 -21.351 1.00 94.06 70 GLU A O 1
ATOM 519 N N . SER A 1 71 ? 19.341 -3.031 -22.426 1.00 88.06 71 SER A N 1
ATOM 520 C CA . SER A 1 71 ? 19.469 -4.142 -21.478 1.00 88.06 71 SER A CA 1
ATOM 521 C C . SER A 1 71 ? 19.857 -3.666 -20.072 1.00 88.06 71 SER A C 1
ATOM 523 O O . SER A 1 71 ? 19.249 -4.110 -19.095 1.00 88.06 71 SER A O 1
ATOM 525 N N . ASP A 1 72 ? 20.771 -2.697 -19.969 1.00 94.19 72 ASP A N 1
ATOM 526 C CA . ASP A 1 72 ? 21.187 -2.079 -18.708 1.00 94.19 72 ASP A CA 1
ATOM 527 C C . ASP A 1 72 ? 20.028 -1.283 -18.085 1.00 94.19 72 ASP A C 1
ATOM 529 O O . ASP A 1 72 ? 19.783 -1.366 -16.878 1.00 94.19 72 ASP A O 1
ATOM 533 N N . GLN A 1 73 ? 19.241 -0.575 -18.903 1.00 93.62 73 GLN A N 1
ATOM 534 C CA . GLN A 1 73 ? 18.048 0.142 -18.454 1.00 93.62 73 GLN A CA 1
ATOM 535 C C . GLN A 1 73 ? 16.973 -0.811 -17.918 1.00 93.62 73 GLN A C 1
ATOM 537 O O . GLN A 1 73 ? 16.381 -0.550 -16.865 1.00 93.62 73 GLN A O 1
ATOM 542 N N . ARG A 1 74 ? 16.722 -1.929 -18.610 1.00 93.81 74 ARG A N 1
ATOM 543 C CA . ARG A 1 74 ? 15.785 -2.963 -18.146 1.00 93.81 74 ARG A CA 1
ATOM 544 C C . ARG A 1 74 ? 16.276 -3.592 -16.839 1.00 93.81 74 ARG A C 1
ATOM 546 O O . ARG A 1 74 ? 15.478 -3.746 -15.917 1.00 93.81 74 ARG A O 1
ATOM 553 N N . ALA A 1 75 ? 17.572 -3.883 -16.717 1.00 92.56 75 ALA A N 1
ATOM 554 C CA . ALA A 1 75 ? 18.156 -4.406 -15.481 1.00 92.56 75 ALA A CA 1
ATOM 555 C C . ALA A 1 75 ? 18.010 -3.416 -14.311 1.00 92.56 75 ALA A C 1
ATOM 557 O O . ALA A 1 75 ? 17.554 -3.801 -13.234 1.00 92.56 75 ALA A O 1
ATOM 558 N N . ALA A 1 76 ? 18.306 -2.132 -14.528 1.00 92.00 76 ALA A N 1
ATOM 559 C CA . ALA A 1 76 ? 18.140 -1.089 -13.516 1.00 92.00 76 ALA A CA 1
ATOM 560 C C . ALA A 1 76 ? 16.673 -0.921 -13.083 1.00 92.00 76 ALA A C 1
ATOM 562 O O . ALA A 1 76 ? 16.387 -0.767 -11.893 1.00 92.00 76 ALA A O 1
ATOM 563 N N . MET A 1 77 ? 15.729 -0.996 -14.029 1.00 95.31 77 MET A N 1
ATOM 564 C CA . MET A 1 77 ? 14.297 -0.964 -13.721 1.00 95.31 77 MET A CA 1
ATOM 565 C C . MET A 1 77 ? 13.895 -2.143 -12.830 1.00 95.31 77 MET A C 1
ATOM 567 O O . MET A 1 77 ? 13.210 -1.940 -11.829 1.00 95.31 77 MET A O 1
ATOM 571 N N . VAL A 1 78 ? 14.338 -3.357 -13.165 1.00 94.06 78 VAL A N 1
ATOM 572 C CA . VAL A 1 78 ? 14.032 -4.571 -12.395 1.00 94.06 78 VAL A CA 1
ATOM 573 C C . VAL A 1 78 ? 14.620 -4.495 -10.987 1.00 94.06 78 VAL A C 1
ATOM 575 O O . VAL A 1 78 ? 13.924 -4.804 -10.024 1.00 94.06 78 VAL A O 1
ATOM 578 N N . ILE A 1 79 ? 15.859 -4.018 -10.836 1.00 93.50 79 ILE A N 1
ATOM 579 C CA . ILE A 1 79 ? 16.474 -3.809 -9.514 1.00 93.50 79 ILE A CA 1
ATOM 580 C C . ILE A 1 79 ? 15.617 -2.858 -8.673 1.00 93.50 79 ILE A C 1
ATOM 582 O O . ILE A 1 79 ? 15.312 -3.160 -7.521 1.00 93.50 79 ILE A O 1
ATOM 586 N N . ARG A 1 80 ? 15.153 -1.754 -9.264 1.00 91.38 80 ARG A N 1
ATOM 587 C CA . ARG A 1 80 ? 14.276 -0.802 -8.574 1.00 91.38 80 ARG A CA 1
ATOM 588 C C . ARG A 1 80 ? 12.919 -1.414 -8.216 1.00 91.38 80 ARG A C 1
ATOM 590 O O . ARG A 1 80 ? 12.396 -1.134 -7.143 1.00 91.38 80 ARG A O 1
ATOM 597 N N . GLN A 1 81 ? 12.346 -2.256 -9.077 1.00 91.25 81 GLN A N 1
ATOM 598 C CA . GLN A 1 81 ? 11.114 -2.990 -8.764 1.00 91.25 81 GLN A CA 1
ATOM 599 C C . GLN A 1 81 ? 11.313 -3.952 -7.586 1.00 91.25 81 GLN A C 1
ATOM 601 O O . GLN A 1 81 ? 10.463 -4.001 -6.699 1.00 91.25 81 GLN A O 1
ATOM 606 N N . PHE A 1 82 ? 12.441 -4.668 -7.537 1.00 93.81 82 PHE A N 1
ATOM 607 C CA . PHE A 1 82 ? 12.775 -5.527 -6.400 1.00 93.81 82 PHE A CA 1
ATOM 608 C C . PHE A 1 82 ? 12.967 -4.730 -5.113 1.00 93.81 82 PHE A C 1
ATOM 610 O O . PHE A 1 82 ? 12.477 -5.149 -4.070 1.00 93.81 82 PHE A O 1
ATOM 617 N N . GLU A 1 83 ? 13.619 -3.572 -5.177 1.00 94.50 83 GLU A N 1
ATOM 618 C CA . GLU A 1 83 ? 13.780 -2.688 -4.022 1.00 94.50 83 GLU A CA 1
ATOM 619 C C . GLU A 1 83 ? 12.421 -2.237 -3.460 1.00 94.50 83 GLU A C 1
ATOM 621 O O . GLU A 1 83 ? 12.177 -2.360 -2.258 1.00 94.50 83 GLU A O 1
ATOM 626 N N . TRP A 1 84 ? 11.495 -1.815 -4.330 1.00 94.50 84 TRP A N 1
ATOM 627 C CA . TRP A 1 84 ? 10.128 -1.470 -3.928 1.00 94.50 84 TRP A CA 1
ATOM 628 C C . TRP A 1 84 ? 9.371 -2.659 -3.340 1.00 94.50 84 TRP A C 1
ATOM 630 O O . TRP A 1 84 ? 8.726 -2.505 -2.306 1.00 94.50 84 TRP A O 1
ATOM 640 N N . ALA A 1 85 ? 9.471 -3.838 -3.955 1.00 95.38 85 ALA A N 1
ATOM 641 C CA . ALA A 1 85 ? 8.799 -5.038 -3.468 1.00 95.38 85 ALA A CA 1
ATOM 642 C C . ALA A 1 85 ? 9.326 -5.474 -2.092 1.00 95.38 85 ALA A C 1
ATOM 644 O O . ALA A 1 85 ? 8.546 -5.835 -1.214 1.00 95.38 85 ALA A O 1
ATOM 645 N N . VAL A 1 86 ? 10.642 -5.407 -1.871 1.00 96.00 86 VAL A N 1
ATOM 646 C CA . VAL A 1 86 ? 11.248 -5.723 -0.568 1.00 96.00 86 VAL A CA 1
ATOM 647 C C . VAL A 1 86 ? 10.795 -4.723 0.494 1.00 96.00 86 VAL A C 1
ATOM 649 O O . VAL A 1 86 ? 10.432 -5.129 1.600 1.00 96.00 86 VAL A O 1
ATOM 652 N N . ASN A 1 87 ? 10.770 -3.433 0.159 1.00 96.56 87 ASN A N 1
ATOM 653 C CA . ASN A 1 87 ? 10.278 -2.402 1.066 1.00 96.56 87 ASN A CA 1
ATOM 654 C C . ASN A 1 87 ? 8.788 -2.591 1.396 1.00 96.56 87 ASN A C 1
ATOM 656 O O . ASN A 1 87 ? 8.386 -2.437 2.548 1.00 96.56 87 ASN A O 1
ATOM 660 N N . ASP A 1 88 ? 7.978 -2.984 0.414 1.00 96.94 88 ASP A N 1
ATOM 661 C CA . ASP A 1 88 ? 6.554 -3.249 0.615 1.00 96.94 88 ASP A CA 1
ATOM 662 C C . ASP A 1 88 ? 6.324 -4.463 1.528 1.00 96.94 88 ASP A C 1
ATOM 664 O O . ASP A 1 88 ? 5.560 -4.386 2.489 1.00 96.94 88 ASP A O 1
ATOM 668 N N . VAL A 1 89 ? 7.071 -5.554 1.329 1.00 96.88 89 VAL A N 1
ATOM 669 C CA . VAL A 1 89 ? 7.022 -6.728 2.218 1.00 96.88 89 VAL A CA 1
ATOM 670 C C . VAL A 1 89 ? 7.445 -6.368 3.645 1.00 96.88 89 VAL A C 1
ATOM 672 O O . VAL A 1 89 ? 6.821 -6.830 4.605 1.00 96.88 89 VAL A O 1
ATOM 675 N N . ALA A 1 90 ? 8.479 -5.539 3.811 1.00 96.44 90 ALA A N 1
ATOM 676 C CA . ALA A 1 90 ? 8.901 -5.066 5.127 1.00 96.44 90 ALA A CA 1
ATOM 677 C C . ALA A 1 90 ? 7.803 -4.229 5.805 1.00 96.44 90 ALA A C 1
ATOM 679 O O . ALA A 1 90 ? 7.474 -4.478 6.967 1.00 96.44 90 ALA A O 1
ATOM 680 N N . ASN A 1 91 ? 7.181 -3.310 5.064 1.00 96.38 91 ASN A N 1
ATOM 681 C CA . ASN A 1 91 ? 6.084 -2.478 5.553 1.00 96.38 91 ASN A CA 1
ATOM 682 C C . ASN A 1 91 ? 4.843 -3.310 5.922 1.00 96.38 91 ASN A C 1
ATOM 684 O O . ASN A 1 91 ? 4.259 -3.120 6.987 1.00 96.38 91 ASN A O 1
ATOM 688 N N . LEU A 1 92 ? 4.468 -4.291 5.095 1.00 96.75 92 LEU A N 1
ATOM 689 C CA . LEU A 1 92 ? 3.362 -5.209 5.381 1.00 96.75 92 LEU A CA 1
ATOM 690 C C . LEU A 1 92 ? 3.637 -6.058 6.623 1.00 96.75 92 LEU A C 1
ATOM 692 O O . LEU A 1 92 ? 2.739 -6.253 7.444 1.00 96.75 92 LEU A O 1
ATOM 696 N N . ARG A 1 93 ? 4.874 -6.534 6.800 1.00 97.56 93 ARG A N 1
ATOM 697 C CA . ARG A 1 93 ? 5.272 -7.275 8.003 1.00 97.56 93 ARG A CA 1
ATOM 698 C C . ARG A 1 93 ? 5.181 -6.403 9.251 1.00 97.56 93 ARG A C 1
ATOM 700 O O . ARG A 1 93 ? 4.693 -6.867 10.278 1.00 97.56 93 ARG A O 1
ATOM 707 N N . GLU A 1 94 ? 5.621 -5.154 9.169 1.00 97.69 94 GLU A N 1
ATOM 708 C CA . GLU A 1 94 ? 5.519 -4.207 10.277 1.00 97.69 94 GLU A CA 1
ATOM 709 C C . GLU A 1 94 ? 4.056 -3.863 10.598 1.00 97.69 94 GLU A C 1
ATOM 711 O O . GLU A 1 94 ? 3.657 -3.856 11.762 1.00 97.69 94 GLU A O 1
ATOM 716 N N . ALA A 1 95 ? 3.226 -3.647 9.576 1.00 96.62 95 ALA A N 1
ATOM 717 C CA . ALA A 1 95 ? 1.795 -3.411 9.738 1.00 96.62 95 ALA A CA 1
ATOM 718 C C . ALA A 1 95 ? 1.082 -4.616 10.370 1.00 96.62 95 ALA A C 1
ATOM 720 O O . ALA A 1 95 ? 0.258 -4.437 11.269 1.00 96.62 95 ALA A O 1
ATOM 721 N N . LEU A 1 96 ? 1.435 -5.836 9.953 1.00 97.75 96 LEU A N 1
ATOM 722 C CA . LEU A 1 96 ? 0.930 -7.070 10.550 1.00 97.75 96 LEU A CA 1
ATOM 723 C C . LEU A 1 96 ? 1.353 -7.185 12.019 1.00 97.75 96 LEU A C 1
ATOM 725 O O . LEU A 1 96 ? 0.511 -7.481 12.864 1.00 97.75 96 LEU A O 1
ATOM 729 N N . GLN A 1 97 ? 2.621 -6.909 12.335 1.00 97.75 97 GLN A N 1
ATOM 730 C CA . GLN A 1 97 ? 3.113 -6.922 13.713 1.00 97.75 97 GLN A CA 1
ATOM 731 C C . GLN A 1 97 ? 2.356 -5.905 14.577 1.00 97.75 97 GLN A C 1
ATOM 733 O O . GLN A 1 97 ? 1.839 -6.262 15.632 1.00 97.75 97 GLN A O 1
ATOM 738 N N . ARG A 1 98 ? 2.183 -4.667 14.093 1.00 96.69 98 ARG A N 1
ATOM 739 C CA . ARG A 1 98 ? 1.397 -3.633 14.786 1.00 96.69 98 ARG A CA 1
ATOM 740 C C . ARG A 1 98 ? -0.053 -4.063 15.017 1.00 96.69 98 ARG A C 1
ATOM 742 O O . ARG A 1 98 ? -0.599 -3.827 16.095 1.00 96.69 98 ARG A O 1
ATOM 749 N N . ALA A 1 99 ? -0.676 -4.719 14.039 1.00 96.56 99 ALA A N 1
ATOM 750 C CA . ALA A 1 99 ? -2.025 -5.254 14.189 1.00 96.56 99 ALA A CA 1
ATOM 751 C C . ALA A 1 99 ? -2.080 -6.378 15.240 1.00 96.56 99 ALA A C 1
ATOM 753 O O . ALA A 1 99 ? -2.981 -6.381 16.082 1.00 96.56 99 ALA A O 1
ATOM 754 N N . GLN A 1 100 ? -1.106 -7.291 15.249 1.00 97.38 100 GLN A N 1
ATOM 755 C CA . GLN A 1 100 ? -1.006 -8.354 16.256 1.00 97.38 100 GLN A CA 1
ATOM 756 C C . GLN A 1 100 ? -0.803 -7.793 17.669 1.00 97.38 100 GLN A C 1
ATOM 758 O O . GLN A 1 100 ? -1.504 -8.211 18.591 1.00 97.38 100 GLN A O 1
ATOM 763 N N . ASP A 1 101 ? 0.065 -6.797 17.831 1.00 97.44 101 ASP A N 1
ATOM 764 C CA . ASP A 1 101 ? 0.306 -6.145 19.121 1.00 97.44 101 ASP A CA 1
ATOM 765 C C . ASP A 1 101 ? -0.953 -5.402 19.614 1.00 97.44 101 ASP A C 1
ATOM 767 O O . ASP A 1 101 ? -1.334 -5.491 20.787 1.00 97.44 101 ASP A O 1
ATOM 771 N N . SER A 1 102 ? -1.674 -4.726 18.711 1.00 94.44 102 SER A N 1
ATOM 772 C CA . SER A 1 102 ? -2.957 -4.081 19.036 1.00 94.44 102 SER A CA 1
ATOM 773 C C . SER A 1 102 ? -4.022 -5.092 19.478 1.00 94.44 102 SER A C 1
ATOM 775 O O . SER A 1 102 ? -4.775 -4.849 20.421 1.00 94.44 102 SER A O 1
ATOM 777 N N . ARG A 1 103 ? -4.042 -6.278 18.862 1.00 96.31 103 ARG A N 1
ATOM 778 C CA . ARG A 1 103 ? -4.955 -7.354 19.242 1.00 96.31 103 ARG A CA 1
ATOM 779 C C . ARG A 1 103 ? -4.595 -7.934 20.608 1.00 96.31 103 ARG A C 1
ATOM 781 O O . ARG A 1 103 ? -5.479 -8.084 21.444 1.00 96.31 103 ARG A O 1
ATOM 788 N N . ALA A 1 104 ? -3.315 -8.196 20.867 1.00 96.38 104 ALA A N 1
ATOM 789 C CA . ALA A 1 104 ? -2.860 -8.705 22.160 1.00 96.38 104 ALA A CA 1
ATOM 790 C C . ALA A 1 104 ? -3.185 -7.727 23.305 1.00 96.38 104 ALA A C 1
ATOM 792 O O . ALA A 1 104 ? -3.620 -8.134 24.385 1.00 96.38 104 ALA A O 1
ATOM 793 N N . THR A 1 105 ? -3.031 -6.421 23.066 1.00 94.75 105 THR A N 1
ATOM 794 C CA . THR A 1 105 ? -3.406 -5.390 24.048 1.00 94.75 105 THR A CA 1
ATOM 795 C C . THR A 1 105 ? -4.921 -5.295 24.245 1.00 94.75 105 THR A C 1
ATOM 797 O O . THR A 1 105 ? -5.369 -5.167 25.387 1.00 94.75 105 THR A O 1
ATOM 800 N N . ALA A 1 106 ? -5.721 -5.427 23.183 1.00 95.12 106 ALA A N 1
ATOM 801 C CA . ALA A 1 106 ? -7.180 -5.480 23.277 1.00 95.12 106 ALA A CA 1
ATOM 802 C C . ALA A 1 106 ? -7.670 -6.706 24.069 1.00 95.12 106 ALA A C 1
ATOM 804 O O . ALA A 1 106 ? -8.478 -6.550 24.984 1.00 95.12 106 ALA A O 1
ATOM 805 N N . GLU A 1 107 ? -7.128 -7.897 23.801 1.00 96.75 107 GLU A N 1
ATOM 806 C CA . GLU A 1 107 ? -7.457 -9.133 24.531 1.00 96.75 107 GLU A CA 1
ATOM 807 C C . GLU A 1 107 ? -7.077 -9.017 26.023 1.00 96.75 107 GLU A C 1
ATOM 809 O O . GLU A 1 107 ? -7.860 -9.356 26.918 1.00 96.75 107 GLU A O 1
ATOM 814 N N . ALA A 1 108 ? -5.908 -8.443 26.331 1.00 95.31 108 ALA A N 1
ATOM 815 C CA . ALA A 1 108 ? -5.504 -8.174 27.712 1.00 95.31 108 ALA A CA 1
ATOM 816 C C . ALA A 1 108 ? -6.448 -7.182 28.418 1.00 95.31 108 ALA A C 1
ATOM 818 O O . ALA A 1 108 ? -6.780 -7.363 29.599 1.00 95.31 108 ALA A O 1
ATOM 819 N N . ASN A 1 109 ? -6.903 -6.147 27.709 1.00 93.94 109 ASN A N 1
ATOM 820 C CA . ASN A 1 109 ? -7.864 -5.178 28.228 1.00 93.94 109 ASN A CA 1
ATOM 821 C C . ASN A 1 109 ? -9.240 -5.810 28.455 1.00 93.94 109 ASN A C 1
ATOM 823 O O . ASN A 1 109 ? -9.830 -5.587 29.512 1.00 93.94 109 ASN A O 1
ATOM 827 N N . GLU A 1 110 ? -9.713 -6.664 27.548 1.00 96.50 110 GLU A N 1
ATOM 828 C CA . GLU A 1 110 ? -10.966 -7.406 27.707 1.00 96.50 110 GLU A CA 1
ATOM 829 C C . GLU A 1 110 ? -10.941 -8.260 28.981 1.00 96.50 110 GLU A C 1
ATOM 831 O O . GLU A 1 110 ? -11.871 -8.222 29.792 1.00 96.50 110 GLU A O 1
ATOM 836 N N . HIS A 1 111 ? -9.841 -8.975 29.232 1.00 95.19 111 HIS A N 1
ATOM 837 C CA . HIS A 1 111 ? -9.686 -9.742 30.466 1.00 95.19 111 HIS A CA 1
ATOM 838 C C . HIS A 1 111 ? -9.696 -8.859 31.720 1.00 95.19 111 HIS A C 1
ATOM 840 O O . HIS A 1 111 ? -10.275 -9.249 32.740 1.00 95.19 111 HIS A O 1
ATOM 846 N N . ARG A 1 112 ? -9.087 -7.668 31.670 1.00 94.56 112 ARG A N 1
ATOM 847 C CA . ARG A 1 112 ? -9.121 -6.703 32.784 1.00 94.56 112 ARG A CA 1
ATOM 848 C C . ARG A 1 112 ? -10.533 -6.171 33.023 1.00 94.56 112 ARG A C 1
ATOM 850 O O . ARG A 1 112 ? -10.961 -6.126 34.176 1.00 94.56 112 ARG A O 1
ATOM 857 N N . VAL A 1 113 ? -11.265 -5.830 31.964 1.00 95.50 113 VAL A N 1
ATOM 858 C CA . VAL A 1 113 ? -12.655 -5.355 32.043 1.00 95.50 113 VAL A CA 1
ATOM 859 C C . VAL A 1 113 ? -13.564 -6.449 32.600 1.00 95.50 113 VAL A C 1
ATOM 861 O O . VAL A 1 113 ? -14.263 -6.198 33.578 1.00 95.50 113 VAL A O 1
ATOM 864 N N . LYS A 1 114 ? -13.469 -7.691 32.106 1.00 96.88 114 LYS A N 1
ATOM 865 C CA . LYS A 1 114 ? -14.237 -8.832 32.642 1.00 96.88 114 LYS A CA 1
ATOM 866 C C . LYS A 1 114 ? -13.963 -9.080 34.128 1.00 96.88 114 LYS A C 1
ATOM 868 O O . LYS A 1 114 ? -14.878 -9.409 34.880 1.00 96.88 114 LYS A O 1
ATOM 873 N N . ARG A 1 115 ? -12.714 -8.918 34.586 1.00 96.12 115 ARG A N 1
ATOM 874 C CA . ARG A 1 115 ? -12.379 -9.023 36.021 1.00 96.12 115 ARG A CA 1
ATOM 875 C C . ARG A 1 115 ? -13.028 -7.908 36.840 1.00 96.12 115 ARG A C 1
ATOM 877 O O . ARG A 1 115 ? -13.572 -8.199 37.902 1.00 96.12 115 ARG A O 1
ATOM 884 N N . ARG A 1 116 ? -12.993 -6.662 36.350 1.00 95.38 116 ARG A N 1
ATOM 885 C CA . ARG A 1 116 ? -13.659 -5.523 37.006 1.00 95.38 116 ARG A CA 1
ATOM 886 C C . ARG A 1 116 ? -15.171 -5.717 37.060 1.00 95.38 116 ARG A C 1
ATOM 888 O O . ARG A 1 116 ? -15.747 -5.529 38.122 1.00 95.38 116 ARG A O 1
ATOM 895 N N . GLN A 1 117 ? -15.783 -6.180 35.971 1.00 96.94 117 GLN A N 1
ATOM 896 C CA . GLN A 1 117 ? -17.213 -6.479 35.915 1.00 96.94 117 GLN A CA 1
ATOM 897 C C . GLN A 1 117 ? -17.613 -7.505 36.982 1.00 96.94 117 GLN A C 1
ATOM 899 O O . GLN A 1 117 ? -18.477 -7.220 37.803 1.00 96.94 117 GLN A O 1
ATOM 904 N N . ARG A 1 118 ? -16.920 -8.652 37.061 1.00 97.06 118 ARG A N 1
ATOM 905 C CA . ARG A 1 118 ? -17.193 -9.668 38.097 1.00 97.06 118 ARG A CA 1
ATOM 906 C C . ARG A 1 118 ? -17.012 -9.136 39.519 1.00 97.06 118 ARG A C 1
ATOM 908 O O . ARG A 1 118 ? -17.666 -9.610 40.442 1.00 97.06 118 ARG A O 1
ATOM 915 N N . HIS A 1 119 ? -16.084 -8.200 39.723 1.00 96.50 119 HIS A N 1
ATOM 916 C CA . HIS A 1 119 ? -15.895 -7.572 41.027 1.00 96.50 119 HIS A CA 1
ATOM 917 C C . HIS A 1 119 ? -17.069 -6.650 41.381 1.00 96.50 119 HIS A C 1
ATOM 919 O O . HIS A 1 119 ? -17.588 -6.746 42.489 1.00 96.50 119 HIS A O 1
ATOM 925 N N . LEU A 1 120 ? -17.530 -5.831 40.431 1.00 96.62 120 LEU A N 1
ATOM 926 C CA . LEU A 1 120 ? -18.700 -4.964 40.601 1.00 96.62 120 LEU A CA 1
ATOM 927 C C . LEU A 1 120 ? -19.987 -5.771 40.821 1.00 96.62 120 LEU A C 1
ATOM 929 O O . LEU A 1 120 ? -20.765 -5.436 41.705 1.00 96.62 120 LEU A O 1
ATOM 933 N N . GLU A 1 121 ? -20.183 -6.873 40.095 1.00 96.81 121 GLU A N 1
ATOM 934 C CA . GLU A 1 121 ? -21.325 -7.780 40.294 1.00 96.81 121 GLU A CA 1
ATOM 935 C C . GLU A 1 121 ? -21.369 -8.339 41.724 1.00 96.81 121 GLU A C 1
ATOM 937 O O . GLU A 1 121 ? -22.430 -8.371 42.347 1.00 96.81 121 GLU A O 1
ATOM 942 N N . ARG A 1 122 ? -20.211 -8.719 42.286 1.00 96.56 122 ARG A N 1
ATOM 943 C CA . ARG A 1 122 ? -20.122 -9.155 43.690 1.00 96.56 122 ARG A CA 1
ATOM 944 C C . ARG A 1 122 ? -20.456 -8.024 44.657 1.00 96.56 122 ARG A C 1
ATOM 946 O O . ARG A 1 122 ? -21.228 -8.248 45.581 1.00 96.56 122 ARG A O 1
ATOM 953 N N . GLN A 1 123 ? -19.927 -6.821 44.428 1.00 95.94 123 GLN A N 1
ATOM 954 C CA . GLN A 1 123 ? -20.226 -5.655 45.268 1.00 95.94 123 GLN A CA 1
ATOM 955 C C . GLN A 1 123 ? -21.717 -5.297 45.244 1.00 95.94 123 GLN A C 1
ATOM 957 O O . GLN A 1 123 ? -22.289 -5.014 46.293 1.00 95.94 123 GLN A O 1
ATOM 962 N N . LEU A 1 124 ? -22.365 -5.356 44.075 1.00 96.44 124 LEU A N 1
ATOM 963 C CA . LEU A 1 124 ? -23.807 -5.131 43.946 1.00 96.44 124 LEU A CA 1
ATOM 964 C C . LEU A 1 124 ? -24.616 -6.206 44.675 1.00 96.44 124 LEU A C 1
ATOM 966 O O . LEU A 1 124 ? -25.585 -5.879 45.358 1.00 96.44 124 LEU A O 1
ATOM 970 N N . TYR A 1 125 ? -24.213 -7.475 44.571 1.00 95.19 125 TYR A N 1
ATOM 971 C CA . TYR A 1 125 ? -24.866 -8.564 45.296 1.00 95.19 125 TYR A CA 1
A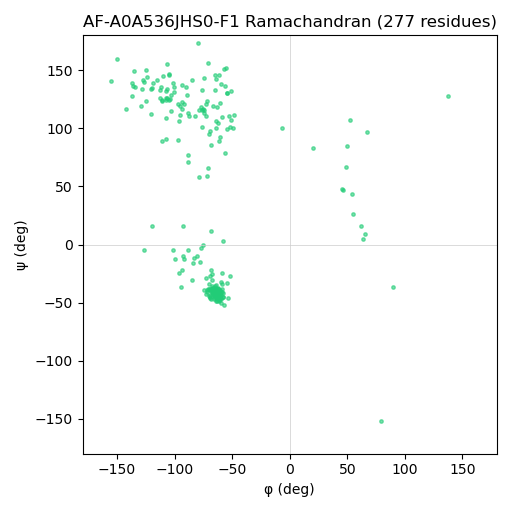TOM 972 C C . TYR A 1 125 ? -24.733 -8.395 46.816 1.00 95.19 125 TYR A C 1
ATOM 974 O O . TYR A 1 125 ? -25.723 -8.499 47.538 1.00 95.19 125 TYR A O 1
ATOM 982 N N . GLU A 1 126 ? -23.536 -8.065 47.307 1.00 95.25 126 GLU A N 1
ATOM 983 C CA . GLU A 1 126 ? -23.292 -7.785 48.727 1.00 95.25 126 GLU A CA 1
ATOM 984 C C . GLU A 1 126 ? -24.076 -6.564 49.222 1.00 95.25 126 GLU A C 1
ATOM 986 O O . GLU A 1 126 ? -24.680 -6.618 50.292 1.00 95.25 126 GLU A O 1
ATOM 991 N N . ALA A 1 127 ? -24.111 -5.473 48.452 1.00 93.19 127 ALA A N 1
ATOM 992 C CA . ALA A 1 127 ? -24.895 -4.286 48.788 1.00 93.19 127 ALA A CA 1
ATOM 993 C C . ALA A 1 127 ? -26.396 -4.605 48.842 1.00 93.19 127 ALA A C 1
ATOM 995 O O . ALA A 1 127 ? -27.072 -4.216 49.794 1.00 93.19 127 ALA A O 1
ATOM 996 N N . ARG A 1 128 ? -26.911 -5.377 47.875 1.00 92.50 128 ARG A N 1
ATOM 997 C CA . ARG A 1 128 ? -28.309 -5.827 47.859 1.00 92.50 128 ARG A CA 1
ATOM 998 C C . ARG A 1 128 ? -28.637 -6.713 49.060 1.00 92.50 128 ARG A C 1
ATOM 1000 O O . ARG A 1 128 ? -29.694 -6.532 49.659 1.00 92.50 128 ARG A O 1
ATOM 1007 N N . MET A 1 129 ? -27.738 -7.621 49.439 1.00 92.44 129 MET A N 1
ATOM 1008 C CA . MET A 1 129 ? -27.896 -8.437 50.648 1.00 92.44 129 MET A CA 1
ATOM 1009 C C . MET A 1 129 ? -27.917 -7.565 51.906 1.00 92.44 129 MET A C 1
ATOM 1011 O O . MET A 1 129 ? -28.836 -7.701 52.705 1.00 92.44 129 MET A O 1
ATOM 1015 N N . LYS A 1 130 ? -26.994 -6.603 52.045 1.00 92.00 130 LYS A N 1
ATOM 1016 C CA . LYS A 1 130 ? -26.964 -5.675 53.190 1.00 92.00 130 LYS A CA 1
ATOM 1017 C C . LYS A 1 130 ? -28.223 -4.809 53.283 1.00 92.00 130 LYS A C 1
ATOM 1019 O O . LYS A 1 130 ? -28.735 -4.628 54.382 1.00 92.00 130 LYS A O 1
ATOM 1024 N N . ILE A 1 131 ? -28.760 -4.320 52.161 1.00 88.31 131 ILE A N 1
ATOM 1025 C CA . ILE A 1 131 ? -30.044 -3.591 52.123 1.00 88.31 131 ILE A CA 1
ATOM 1026 C C . ILE A 1 131 ? -31.205 -4.516 52.529 1.00 88.31 131 ILE A C 1
ATOM 1028 O O . ILE A 1 131 ? -32.076 -4.118 53.303 1.00 88.31 131 ILE A O 1
ATOM 1032 N N . GLY A 1 132 ? -31.209 -5.768 52.060 1.00 84.81 132 GLY A N 1
ATOM 1033 C CA . GLY A 1 132 ? -32.179 -6.790 52.473 1.00 84.81 132 GLY A CA 1
ATOM 1034 C C . GLY A 1 132 ? -32.103 -7.133 5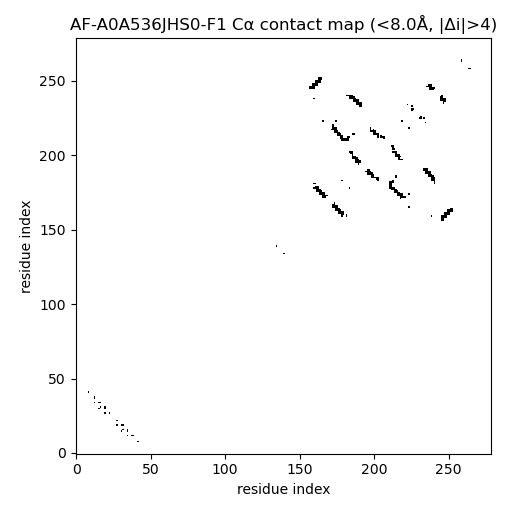3.968 1.00 84.81 132 GLY A C 1
ATOM 1035 O O . GLY A 1 132 ? -33.121 -7.317 54.629 1.00 84.81 132 GLY A O 1
ATOM 1036 N N . GLU A 1 133 ? -30.897 -7.178 54.529 1.00 81.62 133 GLU A N 1
ATOM 1037 C CA . GLU A 1 133 ? -30.668 -7.390 55.959 1.00 81.62 133 GLU A CA 1
ATOM 1038 C C . GLU A 1 133 ? -31.068 -6.166 56.785 1.00 81.62 133 GLU A C 1
ATOM 1040 O O . GLU A 1 133 ? -31.702 -6.330 57.822 1.00 81.62 133 GLU A O 1
ATOM 1045 N N . HIS A 1 134 ? -30.766 -4.947 56.323 1.00 75.56 134 HIS A N 1
ATOM 1046 C CA . HIS A 1 134 ? -31.169 -3.706 56.996 1.00 75.56 134 HIS A CA 1
ATOM 1047 C C . HIS A 1 134 ? -32.689 -3.514 56.968 1.00 75.56 134 HIS A C 1
ATOM 1049 O O . HIS A 1 134 ? -33.264 -3.143 57.985 1.00 75.56 134 HIS A O 1
ATOM 1055 N N . SER A 1 135 ? -33.357 -3.831 55.856 1.00 69.25 135 SER A N 1
ATOM 1056 C CA . SER A 1 135 ? -34.827 -3.814 55.776 1.00 69.25 135 SER A CA 1
ATOM 1057 C C . SER A 1 135 ? -35.476 -4.885 56.661 1.00 69.25 135 SER A C 1
ATOM 1059 O O . SER A 1 135 ? -36.470 -4.599 57.324 1.00 69.25 135 SER A O 1
ATOM 1061 N N . ARG A 1 136 ? -34.890 -6.088 56.774 1.00 68.38 136 ARG A N 1
ATOM 1062 C CA . ARG A 1 136 ? -35.333 -7.092 57.765 1.00 68.38 136 ARG A CA 1
ATOM 1063 C C . ARG A 1 136 ? -35.078 -6.664 59.211 1.00 68.38 136 ARG A C 1
ATOM 1065 O O . ARG A 1 136 ? -35.926 -6.915 60.061 1.00 68.38 136 ARG A O 1
ATOM 1072 N N . ALA A 1 137 ? -33.929 -6.054 59.500 1.00 65.62 137 ALA A N 1
ATOM 1073 C CA . ALA A 1 137 ? -33.536 -5.630 60.846 1.00 65.62 137 ALA A CA 1
ATOM 1074 C C . ALA A 1 137 ? -34.324 -4.406 61.336 1.00 65.62 137 ALA A C 1
ATOM 1076 O O . ALA A 1 137 ? -34.556 -4.273 62.534 1.00 65.62 137 ALA A O 1
ATOM 1077 N N . LEU A 1 138 ? -34.772 -3.545 60.418 1.00 58.09 138 LEU A N 1
ATOM 1078 C CA . LEU A 1 138 ? -35.671 -2.428 60.711 1.00 58.09 138 LEU A CA 1
ATOM 1079 C C . LEU A 1 138 ? -37.129 -2.855 60.912 1.00 58.09 138 LEU A C 1
ATOM 1081 O O . LEU A 1 138 ? -37.939 -2.005 61.261 1.00 58.09 138 LEU A O 1
ATOM 1085 N N . GLY A 1 139 ? -37.453 -4.144 60.742 1.00 49.03 139 GLY A N 1
ATOM 1086 C CA . GLY A 1 139 ? -38.749 -4.710 61.102 1.00 49.03 139 GLY A CA 1
ATOM 1087 C C . GLY A 1 139 ? -39.922 -3.896 60.568 1.00 49.03 139 GLY A C 1
ATOM 1088 O O . GLY A 1 139 ? -40.666 -3.330 61.359 1.00 49.03 139 GLY A O 1
ATOM 1089 N N . SER A 1 140 ? -40.109 -3.833 59.251 1.00 41.00 140 SER A N 1
ATOM 1090 C CA . SER A 1 140 ? -41.341 -3.276 58.694 1.00 41.00 140 SER A CA 1
ATOM 1091 C C . SER A 1 140 ? -42.060 -4.317 57.848 1.00 41.00 140 SER A C 1
ATOM 1093 O O . SER A 1 140 ? -41.597 -4.716 56.779 1.00 41.00 140 SER A O 1
ATOM 1095 N N . GLU A 1 141 ? -43.224 -4.735 58.345 1.00 44.50 141 GLU A N 1
ATOM 1096 C CA . GLU A 1 141 ? -44.487 -4.529 57.634 1.00 44.50 141 GLU A CA 1
ATOM 1097 C C . GLU A 1 141 ? -44.272 -3.651 56.392 1.00 44.50 141 GLU A C 1
ATOM 1099 O O . GLU A 1 141 ? -44.075 -2.443 56.489 1.00 44.50 141 GLU A O 1
ATOM 1104 N N . SER A 1 142 ? -44.187 -4.280 55.223 1.00 38.31 142 SER A N 1
ATOM 1105 C CA . SER A 1 142 ? -44.241 -3.531 53.980 1.00 38.31 142 SER A CA 1
ATOM 1106 C C . SER A 1 142 ? -45.717 -3.217 53.755 1.00 38.31 142 SER A C 1
ATOM 1108 O O . SER A 1 142 ? -46.480 -4.166 53.545 1.00 38.31 142 SER A O 1
ATOM 1110 N N . PRO A 1 143 ? -46.165 -1.948 53.766 1.00 44.03 143 PRO A N 1
ATOM 1111 C CA . PRO A 1 143 ? -47.338 -1.629 52.980 1.00 44.03 143 PRO A CA 1
ATOM 1112 C C . PRO A 1 143 ? -46.984 -1.981 51.533 1.00 44.03 143 PRO A C 1
ATOM 1114 O O . PRO A 1 143 ? -45.847 -1.791 51.084 1.00 44.03 143 PRO A O 1
ATOM 1117 N N . ALA A 1 144 ? -47.941 -2.584 50.838 1.00 41.44 144 ALA A N 1
ATOM 1118 C CA . ALA A 1 144 ? -47.892 -2.728 49.400 1.00 41.44 144 ALA A CA 1
ATOM 1119 C C . ALA A 1 144 ? -47.652 -1.332 48.813 1.00 41.44 144 ALA A C 1
ATOM 1121 O O . ALA A 1 144 ? -48.498 -0.448 48.934 1.00 41.44 144 ALA A O 1
ATOM 1122 N N . ILE A 1 145 ? -46.464 -1.116 48.258 1.00 47.16 145 ILE A N 1
ATOM 1123 C CA . ILE A 1 145 ? -46.259 -0.024 47.322 1.00 47.16 145 ILE A CA 1
ATOM 1124 C C . ILE A 1 145 ? -46.895 -0.550 46.043 1.00 47.16 145 ILE A C 1
ATOM 1126 O O . ILE A 1 145 ? -46.350 -1.445 45.398 1.00 47.16 145 ILE A O 1
ATOM 1130 N N . ASP A 1 146 ? -48.112 -0.078 45.779 1.00 36.88 146 ASP A N 1
ATOM 1131 C CA . ASP A 1 146 ? -48.690 -0.084 44.445 1.00 36.88 146 ASP A CA 1
ATOM 1132 C C . ASP A 1 146 ? -47.633 0.487 43.495 1.00 36.88 146 ASP A C 1
ATOM 1134 O O . ASP A 1 146 ? -47.300 1.671 43.561 1.00 36.88 146 ASP A O 1
ATOM 1138 N N . ASP A 1 147 ? -47.097 -0.359 42.617 1.00 42.38 147 ASP A N 1
ATOM 1139 C CA . ASP A 1 147 ? -46.429 0.077 41.393 1.00 42.38 147 ASP A CA 1
ATOM 1140 C C . ASP A 1 147 ? -47.511 0.616 40.436 1.00 42.38 147 ASP A C 1
ATOM 1142 O O . ASP A 1 147 ? -47.793 0.057 39.375 1.00 42.38 147 ASP A O 1
ATOM 1146 N N . GLU A 1 148 ? -48.154 1.714 40.824 1.00 42.59 148 GLU A N 1
ATOM 1147 C CA . GLU A 1 148 ? -48.618 2.687 39.850 1.00 42.59 148 GLU A CA 1
ATOM 1148 C C . GLU A 1 148 ? -47.357 3.465 39.451 1.00 42.59 148 GLU A C 1
ATOM 1150 O O . GLU A 1 148 ? -46.706 4.046 40.324 1.00 42.59 148 GLU A O 1
ATOM 1155 N N . PRO A 1 149 ? -46.920 3.444 38.178 1.00 43.94 149 PRO A N 1
ATOM 1156 C CA . PRO A 1 149 ? -45.791 4.257 37.772 1.00 43.94 149 PRO A CA 1
ATOM 1157 C C . PRO A 1 149 ? -46.223 5.707 37.944 1.00 43.94 149 PRO A C 1
ATOM 1159 O O . PRO A 1 149 ? -46.953 6.249 37.114 1.00 43.94 149 PRO A O 1
ATOM 1162 N N . THR A 1 150 ? -45.792 6.317 39.047 1.00 40.72 150 THR A N 1
ATOM 1163 C CA . THR A 1 150 ? -45.911 7.743 39.300 1.00 40.72 150 THR A CA 1
ATOM 1164 C C . THR A 1 150 ? -45.321 8.438 38.087 1.00 40.72 150 THR A C 1
ATOM 1166 O O . THR A 1 150 ? -44.102 8.476 37.907 1.00 40.72 150 THR A O 1
ATOM 1169 N N . LEU A 1 151 ? -46.207 8.917 37.213 1.00 43.44 151 LEU A N 1
ATOM 1170 C CA . LEU A 1 151 ? -45.885 9.800 36.112 1.00 43.44 151 LEU A CA 1
ATOM 1171 C C . LEU A 1 151 ? -45.149 10.981 36.734 1.00 43.44 151 LEU A C 1
ATOM 1173 O O . LEU A 1 151 ? -45.758 11.872 37.329 1.00 43.44 151 LEU A O 1
ATOM 1177 N N . LEU A 1 152 ? -43.819 10.948 36.642 1.00 40.47 152 LEU A N 1
ATOM 1178 C CA . LEU A 1 152 ? -43.003 12.128 36.848 1.00 40.47 152 LEU A CA 1
ATOM 1179 C C . LEU A 1 152 ? -43.600 13.212 35.947 1.00 40.47 152 LEU A C 1
ATOM 1181 O O . LEU A 1 152 ? -43.917 12.924 34.785 1.00 40.47 152 LEU A O 1
ATOM 1185 N N . PRO A 1 153 ? -43.826 14.425 36.472 1.00 38.31 153 PRO A N 1
ATOM 1186 C CA . PRO A 1 153 ? -44.441 15.481 35.695 1.00 38.31 153 PRO A CA 1
ATOM 1187 C C . PRO A 1 153 ? -43.621 15.671 34.422 1.00 38.31 153 PRO A C 1
ATOM 1189 O O . PRO A 1 153 ? -42.395 15.753 34.476 1.00 38.31 153 PRO A O 1
ATOM 1192 N N . THR A 1 154 ? -44.319 15.691 33.286 1.00 44.97 154 THR A N 1
ATOM 1193 C CA . THR A 1 154 ? -43.836 16.101 31.966 1.00 44.97 154 THR A CA 1
ATOM 1194 C C . THR A 1 154 ? -43.286 17.525 32.078 1.00 44.97 154 THR A C 1
ATOM 1196 O O . THR A 1 154 ? -43.984 18.500 31.818 1.00 44.97 154 THR A O 1
ATOM 1199 N N . GLY A 1 155 ? -42.070 17.643 32.599 1.00 36.34 155 GLY A N 1
ATOM 1200 C CA . GLY A 1 155 ? -41.374 18.889 32.862 1.00 36.34 155 GLY A CA 1
ATOM 1201 C C . GLY A 1 155 ? -40.270 19.035 31.838 1.00 36.34 155 GLY A C 1
ATOM 1202 O O . GLY A 1 155 ? -39.300 18.289 31.892 1.00 36.34 155 GLY A O 1
ATOM 1203 N N . ASP A 1 156 ? -40.487 19.976 30.923 1.00 44.69 156 ASP A N 1
ATOM 1204 C CA . ASP A 1 156 ? -39.590 20.456 29.877 1.00 44.69 156 ASP A CA 1
ATOM 1205 C C . ASP A 1 156 ? -38.980 19.370 28.982 1.00 44.69 156 ASP A C 1
ATOM 1207 O O . ASP A 1 156 ? -38.072 18.633 29.351 1.00 44.69 156 ASP A O 1
ATOM 1211 N N . GLU A 1 157 ? -39.476 19.306 27.743 1.00 56.91 157 GLU A N 1
ATOM 1212 C CA . GLU A 1 157 ? -38.852 18.574 26.643 1.00 56.91 157 GLU A CA 1
ATOM 1213 C C . GLU A 1 157 ? -37.368 18.975 26.579 1.00 56.91 157 GLU A C 1
ATOM 1215 O O . GLU A 1 157 ? -37.040 20.069 26.130 1.00 56.91 157 GLU A O 1
ATOM 1220 N N . LEU A 1 158 ? -36.475 18.140 27.127 1.00 60.66 158 LEU A N 1
ATOM 1221 C CA . LEU A 1 158 ? -35.055 18.454 27.263 1.00 60.66 158 LEU A CA 1
ATOM 1222 C C . LEU A 1 158 ? -34.472 18.631 25.861 1.00 60.66 158 LEU A C 1
ATOM 1224 O O . LEU A 1 158 ? -34.268 17.658 25.136 1.00 60.66 158 LEU A O 1
ATOM 1228 N N . VAL A 1 159 ? -34.224 19.876 25.464 1.00 68.12 159 VAL A N 1
ATOM 1229 C CA . VAL A 1 159 ? -33.620 20.184 24.171 1.00 68.12 159 VAL A CA 1
ATOM 1230 C C . VAL A 1 159 ? -32.109 20.256 24.342 1.00 68.12 159 VAL A C 1
ATOM 1232 O O . VAL A 1 159 ? -31.597 21.049 25.130 1.00 68.12 159 VAL A O 1
ATOM 1235 N N . VAL A 1 160 ? -31.381 19.412 23.613 1.00 69.56 160 VAL A N 1
ATOM 1236 C CA . VAL A 1 160 ? -29.917 19.339 23.689 1.00 69.56 160 VAL A CA 1
ATOM 1237 C C . VAL A 1 160 ? -29.310 20.333 22.693 1.00 69.56 160 VAL A C 1
ATOM 1239 O O . VAL A 1 160 ? -29.451 20.120 21.485 1.00 69.56 160 VAL A O 1
ATOM 1242 N N . PRO A 1 161 ? -28.618 21.401 23.139 1.00 72.12 161 PRO A N 1
ATOM 1243 C CA . PRO A 1 161 ? -27.972 22.337 22.230 1.00 72.12 161 PRO A CA 1
ATOM 1244 C C . PRO A 1 161 ? -26.686 21.719 21.674 1.00 72.12 161 PRO A C 1
ATOM 1246 O O . PRO A 1 161 ? -25.728 21.459 22.410 1.00 72.12 161 PRO A O 1
ATOM 1249 N N . LEU A 1 162 ? -26.652 21.500 20.361 1.00 75.25 162 LEU A N 1
ATOM 1250 C CA . LEU A 1 162 ? -25.487 20.969 19.658 1.00 75.25 162 LEU A CA 1
ATOM 1251 C C . LEU A 1 162 ? -24.983 21.953 18.610 1.00 75.25 162 LEU A C 1
ATOM 1253 O O . LEU A 1 162 ? -25.745 22.507 17.814 1.00 75.25 162 LEU A O 1
ATOM 1257 N N . ILE A 1 163 ? -23.666 22.131 18.586 1.00 77.50 163 ILE A N 1
ATOM 1258 C CA . ILE A 1 163 ? -22.982 22.899 17.556 1.00 77.50 163 ILE A CA 1
ATOM 1259 C C . ILE A 1 163 ? -22.534 21.933 16.465 1.00 77.50 163 ILE A C 1
ATOM 1261 O O . ILE A 1 163 ? -21.786 21.001 16.746 1.00 77.50 163 ILE A O 1
ATOM 1265 N N . TRP A 1 164 ? -22.956 22.139 15.219 1.00 78.75 164 TRP A N 1
ATOM 1266 C CA . TRP A 1 164 ? -22.555 21.269 14.110 1.00 78.75 164 TRP A CA 1
ATOM 1267 C C . TRP A 1 164 ? -21.507 21.919 13.200 1.00 78.75 164 TRP A C 1
ATOM 1269 O O . TRP A 1 164 ? -21.501 23.137 12.984 1.00 78.75 164 TRP A O 1
ATOM 1279 N N . ARG A 1 165 ? -20.616 21.083 12.656 1.00 76.31 165 ARG A N 1
ATOM 1280 C CA . ARG A 1 165 ? -19.600 21.422 11.650 1.00 76.31 165 ARG A CA 1
ATOM 1281 C C . ARG A 1 165 ? -19.540 20.343 10.577 1.00 76.31 165 ARG A C 1
ATOM 1283 O O . ARG A 1 165 ? -19.558 19.157 10.894 1.00 76.31 165 ARG A O 1
ATOM 1290 N N . VAL A 1 166 ? -19.412 20.763 9.324 1.00 77.81 166 VAL A N 1
ATOM 1291 C CA . VAL A 1 166 ? -19.107 19.870 8.200 1.00 77.81 166 VAL A CA 1
ATOM 1292 C C . VAL A 1 166 ? -17.597 19.795 8.036 1.00 77.81 166 VAL A C 1
ATOM 1294 O O . VAL A 1 166 ? -16.915 20.821 8.088 1.00 77.81 166 VAL A O 1
ATOM 1297 N N . PHE A 1 167 ? -17.079 18.589 7.837 1.00 75.12 167 PHE A N 1
ATOM 1298 C CA . PHE A 1 167 ? -15.703 18.375 7.416 1.00 75.12 167 PHE A CA 1
ATOM 1299 C C . PHE A 1 167 ? -15.645 17.321 6.309 1.00 75.12 167 PHE A C 1
ATOM 1301 O O . PHE A 1 167 ? -16.479 16.418 6.247 1.00 75.12 167 PHE A O 1
ATOM 1308 N N . GLU A 1 168 ? -14.663 17.459 5.424 1.00 71.75 168 GLU A N 1
ATOM 1309 C CA . GLU A 1 168 ? -14.411 16.513 4.341 1.00 71.75 168 GLU A CA 1
ATOM 1310 C C . GLU A 1 168 ? -13.151 15.715 4.660 1.00 71.75 168 GLU A C 1
ATOM 1312 O O . GLU A 1 168 ? -12.082 16.282 4.891 1.00 71.75 168 GLU A O 1
ATOM 1317 N N . GLU A 1 169 ? -13.277 14.392 4.676 1.00 67.88 169 GLU A N 1
ATOM 1318 C CA . GLU A 1 169 ? -12.161 13.474 4.887 1.00 67.88 169 GLU A CA 1
ATOM 1319 C C . GLU A 1 169 ? -12.294 12.309 3.902 1.00 67.88 169 GLU A C 1
ATOM 1321 O O . GLU A 1 169 ? -13.353 11.690 3.803 1.00 67.88 169 GLU A O 1
ATOM 1326 N N . ASN A 1 170 ? -11.228 12.012 3.150 1.00 63.59 170 ASN A N 1
ATOM 1327 C CA . ASN A 1 170 ? -11.197 10.939 2.145 1.00 63.59 170 ASN A CA 1
ATOM 1328 C C . ASN A 1 170 ? -12.319 11.019 1.086 1.00 63.59 170 ASN A C 1
ATOM 1330 O O . ASN A 1 170 ? -12.917 10.000 0.749 1.00 63.59 170 ASN A O 1
ATOM 1334 N N . MET A 1 171 ? -12.612 12.218 0.560 1.00 65.50 171 MET A N 1
ATOM 1335 C CA . MET A 1 171 ? -13.708 12.469 -0.401 1.00 65.50 171 MET A CA 1
ATOM 1336 C C . MET A 1 171 ? -15.115 12.155 0.144 1.00 65.50 171 MET A C 1
ATOM 1338 O O . MET A 1 171 ? -16.063 12.026 -0.628 1.00 65.50 171 MET A O 1
ATOM 1342 N N . LEU A 1 172 ? -15.263 12.014 1.465 1.00 67.69 172 LEU A N 1
ATOM 1343 C CA . LEU A 1 172 ? -16.540 11.794 2.135 1.00 67.69 172 LEU A CA 1
ATOM 1344 C C . LEU A 1 172 ? -16.873 12.979 3.036 1.00 67.69 172 LEU A C 1
ATOM 1346 O O . LEU A 1 172 ? -16.003 13.520 3.722 1.00 67.69 172 LEU A O 1
ATOM 1350 N N . THR A 1 173 ? -18.150 13.345 3.062 1.00 71.31 173 THR A N 1
ATOM 1351 C CA . THR A 1 173 ? -18.664 14.409 3.919 1.00 71.31 173 THR A CA 1
ATOM 1352 C C . THR A 1 173 ? -19.081 13.851 5.275 1.00 71.31 173 THR A C 1
ATOM 1354 O O . THR A 1 173 ? -19.851 12.890 5.382 1.00 71.31 173 THR A O 1
ATOM 1357 N N . TRP A 1 174 ? -18.580 14.479 6.329 1.00 77.81 174 TRP A N 1
ATOM 1358 C CA . TRP A 1 174 ? -18.833 14.100 7.708 1.00 77.81 174 TRP A CA 1
ATOM 1359 C C . TRP A 1 174 ? -19.402 15.279 8.491 1.00 77.81 174 TRP A C 1
ATOM 1361 O O . TRP A 1 174 ? -19.023 16.435 8.291 1.00 77.81 174 TRP A O 1
ATOM 1371 N N . LEU A 1 175 ? -20.308 14.973 9.417 1.00 74.44 175 LEU A N 1
ATOM 1372 C CA . LEU A 1 175 ? -20.835 15.919 10.389 1.00 74.44 175 LEU A CA 1
ATOM 1373 C C . LEU A 1 175 ? -20.199 15.656 11.745 1.00 74.44 175 LEU A C 1
ATOM 1375 O O . LEU A 1 175 ? -20.270 14.547 12.279 1.00 74.44 175 LEU A O 1
ATOM 1379 N N . ARG A 1 176 ? -19.602 16.701 12.311 1.00 80.12 176 ARG A N 1
ATOM 1380 C CA . ARG A 1 176 ? -19.152 16.739 13.697 1.00 80.12 176 ARG A CA 1
ATOM 1381 C C . ARG A 1 176 ? -20.143 17.553 14.514 1.00 80.12 176 ARG A C 1
ATOM 1383 O O . ARG A 1 176 ? -20.437 18.692 14.159 1.00 80.12 176 ARG A O 1
ATOM 1390 N N . PHE A 1 177 ? -20.606 16.986 15.616 1.00 76.38 177 PHE A N 1
ATOM 1391 C CA . PHE A 1 177 ? -21.451 17.648 16.598 1.00 76.38 177 PHE A CA 1
ATOM 1392 C C . PHE A 1 177 ? -20.648 17.848 17.877 1.00 76.38 177 PHE A C 1
ATOM 1394 O O . PHE A 1 177 ? -20.111 16.890 18.426 1.00 76.38 177 PHE A O 1
ATOM 1401 N N . GLU A 1 178 ? -20.542 19.089 18.327 1.00 74.44 178 GLU A N 1
ATOM 1402 C CA . GLU A 1 178 ? -19.907 19.484 19.579 1.00 74.44 178 GLU A CA 1
ATOM 1403 C C . GLU A 1 178 ? -21.005 19.836 20.578 1.00 74.44 178 GLU A C 1
ATOM 1405 O O . GLU A 1 178 ? -21.879 20.665 20.297 1.00 74.44 178 GLU A O 1
ATOM 1410 N N . SER A 1 179 ? -20.985 19.176 21.731 1.00 70.31 179 SER A N 1
ATOM 1411 C CA . SER A 1 179 ? -21.979 19.414 22.766 1.00 70.31 179 SER A CA 1
ATOM 1412 C C . SER A 1 179 ? -21.605 20.595 23.659 1.00 70.31 179 SER A C 1
ATOM 1414 O O . SER A 1 179 ? -20.435 20.802 23.982 1.00 70.31 179 SER A O 1
ATOM 1416 N N . ALA A 1 180 ? -22.603 21.392 24.044 1.00 62.47 180 ALA A N 1
ATOM 1417 C CA . ALA A 1 180 ? -22.436 22.524 2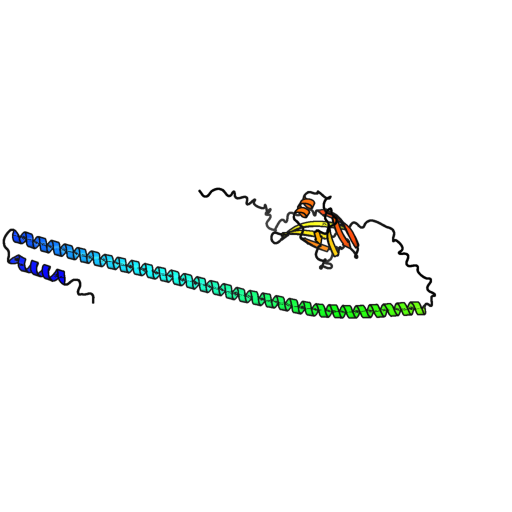4.948 1.00 62.47 180 ALA A CA 1
ATOM 1418 C C . ALA A 1 180 ? -23.125 22.218 26.287 1.00 62.47 180 ALA A C 1
ATOM 1420 O O . ALA A 1 180 ? -24.305 22.504 26.471 1.00 62.47 180 ALA A O 1
ATOM 1421 N N . GLY A 1 181 ? -22.393 21.609 27.224 1.00 59.28 181 GLY A N 1
ATOM 1422 C CA . GLY A 1 181 ? -22.841 21.394 28.607 1.00 59.28 181 GLY A CA 1
ATOM 1423 C C . GLY A 1 181 ? -23.596 20.085 28.863 1.00 59.28 181 GLY A C 1
ATOM 1424 O O . GLY A 1 181 ? -23.368 19.470 29.900 1.00 59.28 181 GLY A O 1
ATOM 1425 N N . ILE A 1 182 ? -24.427 19.616 27.925 1.00 67.19 182 ILE A N 1
ATOM 1426 C CA . ILE A 1 182 ? -25.050 18.278 27.981 1.00 67.19 182 ILE A CA 1
ATOM 1427 C C . ILE A 1 182 ? -24.167 17.296 27.209 1.00 67.19 182 ILE A C 1
ATOM 1429 O O . ILE A 1 182 ? -23.666 17.630 26.138 1.00 67.19 182 ILE A O 1
ATOM 1433 N N . VAL A 1 183 ? -23.944 16.096 27.744 1.00 70.75 183 VAL A N 1
ATOM 1434 C CA . VAL A 1 183 ? -23.035 15.100 27.161 1.00 70.75 183 VAL A CA 1
ATOM 1435 C C . VAL A 1 183 ? -23.840 13.955 26.536 1.00 70.75 183 VAL A C 1
ATOM 1437 O O . VAL A 1 183 ? -24.165 12.993 27.228 1.00 70.75 183 VAL A O 1
ATOM 1440 N N . PRO A 1 184 ? -24.191 14.032 25.240 1.00 74.06 184 PRO A N 1
ATOM 1441 C CA . PRO A 1 184 ? -24.869 12.933 24.572 1.00 74.06 184 PRO A CA 1
ATOM 1442 C C . PRO A 1 184 ? -23.908 11.777 24.283 1.00 74.06 184 PRO A C 1
ATOM 1444 O O . PRO A 1 184 ? -22.749 11.973 23.907 1.00 74.06 184 PRO A O 1
ATOM 1447 N N . SER A 1 185 ? -24.418 10.557 24.412 1.00 74.69 185 SER A N 1
ATOM 1448 C CA . SER A 1 185 ? -23.676 9.328 24.111 1.00 74.69 185 SER A CA 1
ATOM 1449 C C . SER A 1 185 ? -23.733 8.958 22.625 1.00 74.69 185 SER A C 1
ATOM 1451 O O . SER A 1 185 ? -22.778 8.376 22.104 1.00 74.69 185 SER A O 1
ATOM 1453 N N . GLN A 1 186 ? -24.826 9.314 21.941 1.00 79.75 186 GLN A N 1
ATOM 1454 C CA . GLN A 1 186 ? -25.061 9.103 20.510 1.00 79.75 186 GLN A CA 1
ATOM 1455 C C . GLN A 1 186 ? -25.968 10.187 19.926 1.00 79.75 186 GLN A C 1
ATOM 1457 O O . GLN A 1 186 ? -26.744 10.814 20.644 1.00 79.75 186 GLN A O 1
ATOM 1462 N N . ILE A 1 187 ? -25.915 10.359 18.606 1.00 81.38 187 ILE A N 1
ATOM 1463 C CA . ILE A 1 187 ? -26.861 11.165 17.830 1.00 81.38 187 ILE A CA 1
ATOM 1464 C C . ILE A 1 187 ? -27.426 10.307 16.703 1.00 81.38 187 ILE A C 1
ATOM 1466 O O . ILE A 1 187 ? -26.687 9.567 16.050 1.00 81.38 187 ILE A O 1
ATOM 1470 N N . ARG A 1 188 ? -28.725 10.443 16.439 1.00 83.62 188 ARG A N 1
ATOM 1471 C CA . ARG A 1 188 ? -29.383 9.849 15.275 1.00 83.62 188 ARG A CA 1
ATOM 1472 C C . ARG A 1 188 ? -30.107 10.900 14.447 1.00 83.62 188 ARG A C 1
ATOM 1474 O O . ARG A 1 188 ? -30.593 11.902 14.969 1.00 83.62 188 ARG A O 1
ATOM 1481 N N . ILE A 1 189 ? -30.191 10.631 13.150 1.00 82.00 189 ILE A N 1
ATOM 1482 C CA . ILE A 1 189 ? -30.920 11.448 12.180 1.00 82.00 189 ILE A CA 1
ATOM 1483 C C . ILE A 1 189 ? -32.106 10.643 11.670 1.00 82.00 189 ILE A C 1
ATOM 1485 O O . ILE A 1 189 ? -31.931 9.524 11.178 1.00 82.00 189 ILE A O 1
ATOM 1489 N N . LYS A 1 190 ? -33.301 11.225 11.764 1.00 80.50 190 LYS A N 1
ATOM 1490 C CA . LYS A 1 190 ? -34.549 10.648 11.259 1.00 80.50 190 LYS A CA 1
ATOM 1491 C C . LYS A 1 190 ? -35.044 11.430 10.044 1.00 80.50 190 LYS A C 1
ATOM 1493 O O . LYS A 1 190 ? -34.861 12.644 9.955 1.00 80.50 190 LYS A O 1
ATOM 1498 N N . ASN A 1 191 ? -35.647 10.713 9.103 1.00 77.88 191 ASN A N 1
ATOM 1499 C CA . ASN A 1 191 ? -36.327 11.289 7.942 1.00 77.88 191 ASN A CA 1
ATOM 1500 C C . ASN A 1 191 ? -37.730 11.804 8.311 1.00 77.88 191 ASN A C 1
ATOM 1502 O O . ASN A 1 191 ? -38.242 11.480 9.379 1.00 77.88 191 ASN A O 1
ATOM 1506 N N . GLU A 1 192 ? -38.401 12.470 7.368 1.00 74.12 192 GLU A N 1
ATOM 1507 C CA . GLU A 1 192 ? -39.823 12.864 7.426 1.00 74.12 192 GLU A CA 1
ATOM 1508 C C . GLU A 1 192 ? -40.763 11.689 7.767 1.00 74.12 192 GLU A C 1
ATOM 1510 O O . GLU A 1 192 ? -41.825 11.882 8.344 1.00 74.12 192 GLU A O 1
ATOM 1515 N N . HIS A 1 193 ? -40.356 10.460 7.431 1.00 72.69 193 HIS A N 1
ATOM 1516 C CA . HIS A 1 193 ? -41.103 9.219 7.671 1.00 72.69 193 HIS A CA 1
ATOM 1517 C C . HIS A 1 193 ? -40.732 8.525 8.991 1.00 72.69 193 HIS A C 1
ATOM 1519 O O . HIS A 1 193 ? -40.971 7.331 9.147 1.00 72.69 193 HIS A O 1
ATOM 1525 N N . ASP A 1 194 ? -40.061 9.230 9.902 1.00 70.12 194 ASP A N 1
ATOM 1526 C CA . ASP A 1 194 ? -39.581 8.714 11.190 1.00 70.12 194 ASP A CA 1
ATOM 1527 C C . ASP A 1 194 ? -38.525 7.588 11.102 1.00 70.12 194 ASP A C 1
ATOM 1529 O O . ASP A 1 194 ? -38.066 7.049 12.108 1.00 70.12 194 ASP A O 1
ATOM 1533 N N . SER A 1 195 ? -38.066 7.256 9.892 1.00 76.12 195 SER A N 1
ATOM 1534 C CA . SER A 1 195 ? -37.030 6.251 9.649 1.00 76.12 195 SER A CA 1
ATOM 1535 C C . SER A 1 195 ? -35.639 6.786 9.992 1.00 76.12 195 SER A C 1
ATOM 1537 O O . SER A 1 195 ? -35.263 7.865 9.523 1.00 76.12 195 SER A O 1
ATOM 1539 N N . VAL A 1 196 ? -34.840 6.010 10.724 1.00 79.06 196 VAL A N 1
ATOM 1540 C CA . VAL A 1 196 ? -33.450 6.364 11.046 1.00 79.06 196 VAL A CA 1
ATOM 1541 C C . VAL A 1 196 ? -32.566 6.223 9.805 1.00 79.06 196 VAL A C 1
ATOM 1543 O O . VAL A 1 196 ? -32.459 5.143 9.231 1.00 79.06 196 VAL A O 1
ATOM 1546 N N . ILE A 1 197 ? -31.925 7.319 9.399 1.00 78.06 197 ILE A N 1
ATOM 1547 C CA . ILE A 1 197 ? -31.053 7.382 8.216 1.00 78.06 197 ILE A CA 1
ATOM 1548 C C . ILE A 1 197 ? -29.590 7.161 8.610 1.00 78.06 197 ILE A C 1
ATOM 1550 O O . ILE A 1 197 ? -28.824 6.555 7.864 1.00 78.06 197 ILE A O 1
ATOM 1554 N N . ALA A 1 198 ? -29.189 7.668 9.776 1.00 76.06 198 ALA A N 1
ATOM 1555 C CA . ALA A 1 198 ? -27.807 7.617 10.231 1.00 76.06 198 ALA A CA 1
ATOM 1556 C C . ALA A 1 198 ? -27.739 7.687 11.766 1.00 76.06 198 ALA A C 1
ATOM 1558 O O . ALA A 1 198 ? -28.501 8.433 12.384 1.00 76.06 198 ALA A O 1
ATOM 1559 N N . ILE A 1 199 ? -26.830 6.916 12.370 1.00 79.44 199 ILE A N 1
ATOM 1560 C CA . ILE A 1 199 ? -26.553 6.899 13.817 1.00 79.44 199 ILE A CA 1
ATOM 1561 C C . ILE A 1 199 ? -25.049 7.078 14.013 1.00 79.44 199 ILE A C 1
ATOM 1563 O O . ILE A 1 199 ? -24.255 6.451 13.307 1.00 79.44 199 ILE A O 1
ATOM 1567 N N . SER A 1 200 ? -24.654 7.961 14.930 1.00 72.31 200 SER A N 1
ATOM 1568 C CA . SER A 1 200 ? -23.244 8.223 15.208 1.00 72.31 200 SER A CA 1
ATOM 1569 C C . SER A 1 200 ? -22.626 7.031 15.925 1.00 72.31 200 SER A C 1
ATOM 1571 O O . SER A 1 200 ? -23.312 6.284 16.624 1.00 72.31 200 SER A O 1
ATOM 1573 N N . ALA A 1 201 ? -21.306 6.885 15.823 1.00 68.62 201 ALA A N 1
ATOM 1574 C CA . ALA A 1 201 ? -20.606 6.021 16.763 1.00 68.62 201 ALA A CA 1
ATOM 1575 C C . ALA A 1 201 ? -20.878 6.502 18.202 1.00 68.62 201 ALA A C 1
ATOM 1577 O O . ALA A 1 201 ? -21.116 7.695 18.429 1.00 68.62 201 ALA A O 1
ATOM 1578 N N . HIS A 1 202 ? -20.852 5.578 19.166 1.00 65.25 202 HIS A N 1
ATOM 1579 C CA . HIS A 1 202 ? -20.845 5.954 20.577 1.00 65.25 202 HIS A CA 1
ATOM 1580 C C . HIS A 1 202 ? -19.662 6.886 20.843 1.00 65.25 202 HIS A C 1
ATOM 1582 O O . HIS A 1 202 ? -18.552 6.617 20.376 1.00 65.25 202 HIS A O 1
ATOM 1588 N N . SER A 1 203 ? -19.890 7.955 21.608 1.00 60.59 203 SER A N 1
ATOM 1589 C CA . SER A 1 203 ? -18.785 8.763 22.117 1.00 60.59 203 SER A CA 1
ATOM 1590 C C . SER A 1 203 ? -17.864 7.876 22.957 1.00 60.59 203 SER A C 1
ATOM 1592 O O . SER A 1 203 ? -18.248 7.409 24.028 1.00 60.59 203 SER A O 1
ATOM 1594 N N . LEU A 1 204 ? -16.663 7.610 22.443 1.00 49.78 204 LEU A N 1
ATOM 1595 C CA . LEU A 1 204 ? -15.615 6.862 23.142 1.00 49.78 204 LEU A CA 1
ATOM 1596 C C . LEU A 1 204 ? -14.651 7.780 23.906 1.00 49.78 204 LEU A C 1
ATOM 1598 O O . LEU A 1 204 ? -13.875 7.287 24.720 1.00 49.78 204 LEU A O 1
ATOM 1602 N N . ASP A 1 205 ? -14.728 9.098 23.704 1.00 46.03 205 ASP A N 1
ATOM 1603 C CA . ASP A 1 205 ? -13.848 10.054 24.371 1.00 46.03 205 ASP A CA 1
ATOM 1604 C C . ASP A 1 205 ? -14.532 10.659 25.596 1.00 46.03 205 ASP A C 1
ATOM 1606 O O . ASP A 1 205 ? -15.202 11.694 25.567 1.00 46.03 205 ASP A O 1
ATOM 1610 N N . THR A 1 206 ? -14.321 9.982 26.719 1.00 41.56 206 THR A N 1
ATOM 1611 C CA . THR A 1 206 ? -14.509 10.551 28.046 1.00 41.56 206 THR A CA 1
ATOM 1612 C C . THR A 1 206 ? -13.526 11.703 28.264 1.00 41.56 206 THR A C 1
ATOM 1614 O O . THR A 1 206 ? -12.317 11.485 28.309 1.00 41.56 206 THR A O 1
ATOM 1617 N N . LEU A 1 207 ? -14.077 12.903 28.470 1.00 48.41 207 LEU A N 1
ATOM 1618 C CA . LEU A 1 207 ? -13.538 13.974 29.317 1.00 48.41 207 LEU A CA 1
ATOM 1619 C C . LEU A 1 207 ? -12.058 14.339 29.090 1.00 48.41 207 LEU A C 1
ATOM 1621 O O . LEU A 1 207 ? -11.178 13.957 29.861 1.00 48.41 207 LEU A O 1
ATOM 1625 N N . LYS A 1 208 ? -11.800 15.215 28.115 1.00 38.94 208 LYS A N 1
ATOM 1626 C CA . LYS A 1 208 ? -10.696 16.178 28.238 1.00 38.94 208 LYS A CA 1
ATOM 1627 C C . LYS A 1 208 ? -11.283 17.490 28.743 1.00 38.94 208 LYS A C 1
ATOM 1629 O O . LYS A 1 208 ? -11.995 18.143 27.998 1.00 38.94 208 LYS A O 1
ATOM 1634 N N . GLU A 1 209 ? -11.032 17.792 30.019 1.00 44.25 209 GLU A N 1
ATOM 1635 C CA . GLU A 1 209 ? -11.174 19.104 30.679 1.00 44.25 209 GLU A CA 1
ATOM 1636 C C . GLU A 1 209 ? -12.100 20.105 29.964 1.00 44.25 209 GLU A C 1
ATOM 1638 O O . GLU A 1 209 ? -11.670 20.972 29.207 1.00 44.25 209 GLU A O 1
ATOM 1643 N N . GLY A 1 210 ? -13.398 19.958 30.222 1.00 45.34 210 GLY A N 1
ATOM 1644 C CA . GLY A 1 210 ? -14.472 20.741 29.618 1.00 45.34 210 GLY A CA 1
ATOM 1645 C C . GLY A 1 210 ? -15.617 19.807 29.248 1.00 45.34 210 GLY A C 1
ATOM 1646 O O . GLY A 1 210 ? -15.395 18.775 28.628 1.00 45.34 210 GLY A O 1
ATOM 1647 N N . ALA A 1 211 ? -16.843 20.112 29.671 1.00 52.56 211 ALA A N 1
ATOM 1648 C CA . ALA A 1 211 ? -18.039 19.305 29.410 1.00 52.56 211 ALA A CA 1
ATOM 1649 C C . ALA A 1 211 ? -18.478 19.386 27.929 1.00 52.56 211 ALA A C 1
ATOM 1651 O O . ALA A 1 211 ? -19.568 19.866 27.615 1.00 52.56 211 ALA A O 1
ATOM 1652 N N . GLN A 1 212 ? -17.593 18.988 27.016 1.00 59.47 212 GLN A N 1
ATOM 1653 C CA . GLN A 1 212 ? -17.806 18.993 25.575 1.00 59.47 212 GLN A CA 1
ATOM 1654 C C . GLN A 1 212 ? -17.450 17.620 25.022 1.00 59.47 212 GLN A C 1
ATOM 1656 O O . GLN A 1 212 ? -16.310 17.165 25.122 1.00 59.47 212 GLN A O 1
ATOM 1661 N N . VAL A 1 213 ? -18.436 16.963 24.423 1.00 63.22 213 VAL A N 1
ATOM 1662 C CA . VAL A 1 213 ? -18.235 15.728 23.671 1.00 63.22 213 VAL A CA 1
ATOM 1663 C C . VAL A 1 213 ? -18.365 16.031 22.188 1.00 63.22 213 VAL A C 1
ATOM 1665 O O . VAL A 1 213 ? -19.283 16.736 21.767 1.00 63.22 213 VAL A O 1
ATOM 1668 N N . SER A 1 214 ? -17.426 15.508 21.395 1.00 68.44 214 SER A N 1
ATOM 1669 C CA . SER A 1 214 ? -17.501 15.577 19.940 1.00 68.44 214 SER A CA 1
ATOM 1670 C C . SER A 1 214 ? -17.931 14.243 19.350 1.00 68.44 214 SER A C 1
ATOM 1672 O O . SER A 1 214 ? -17.189 13.266 19.423 1.00 68.44 214 SER A O 1
ATOM 1674 N N . LEU A 1 215 ? -19.105 14.230 18.730 1.00 72.94 215 LEU A N 1
ATOM 1675 C CA . LEU A 1 215 ? -19.661 13.086 18.016 1.00 72.94 215 LEU A CA 1
ATOM 1676 C C . LEU A 1 215 ? -19.469 13.277 16.514 1.00 72.94 215 LEU A C 1
ATOM 1678 O O . LEU A 1 215 ? -19.651 14.378 15.997 1.00 72.94 215 LEU A O 1
ATOM 1682 N N . VAL A 1 216 ? -19.111 12.205 15.811 1.00 76.25 216 VAL A N 1
ATOM 1683 C CA . VAL A 1 216 ? -18.882 12.219 14.363 1.00 76.25 216 VAL A CA 1
ATOM 1684 C C . VAL A 1 216 ? -19.835 11.244 13.685 1.00 76.25 216 VAL A C 1
ATOM 1686 O O . VAL A 1 216 ? -20.008 10.105 14.124 1.00 76.25 216 VAL A O 1
ATOM 1689 N N . LEU A 1 217 ? -20.456 11.704 12.604 1.00 80.12 217 LEU A N 1
ATOM 1690 C CA . LEU A 1 217 ? -21.425 10.958 11.820 1.00 80.12 217 LEU A CA 1
ATOM 1691 C C . LEU A 1 217 ? -21.142 11.138 10.330 1.00 80.12 217 LEU A C 1
ATOM 1693 O O . LEU A 1 217 ? -20.950 12.259 9.860 1.00 80.12 217 LEU A O 1
ATOM 1697 N N . ARG A 1 218 ? -21.206 10.048 9.565 1.00 74.31 218 ARG A N 1
ATOM 1698 C CA . ARG A 1 218 ? -21.289 10.142 8.107 1.00 74.31 218 ARG A CA 1
ATOM 1699 C C . ARG A 1 218 ? -22.698 10.578 7.723 1.00 74.31 218 ARG A C 1
ATOM 1701 O O . ARG A 1 218 ? -23.653 9.830 7.933 1.00 74.31 218 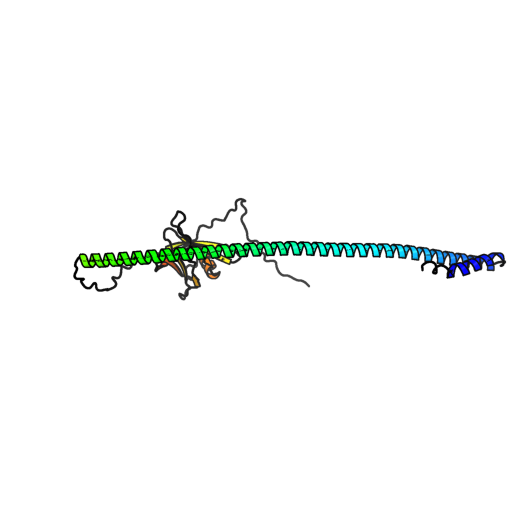ARG A O 1
ATOM 1708 N N . ALA A 1 219 ? -22.823 11.775 7.168 1.00 68.56 219 ALA A N 1
ATOM 1709 C CA . ALA A 1 219 ? -24.109 12.305 6.751 1.00 68.56 219 ALA A CA 1
ATOM 1710 C C . ALA A 1 219 ? -24.287 12.137 5.239 1.00 68.56 219 ALA A C 1
ATOM 1712 O O . ALA A 1 219 ? -23.357 12.423 4.489 1.00 68.56 219 ALA A O 1
ATOM 1713 N N . PRO A 1 220 ? -25.462 11.691 4.772 1.00 70.19 220 PRO A N 1
ATOM 1714 C CA . PRO A 1 220 ? -25.793 11.752 3.356 1.00 70.19 220 PRO A CA 1
ATOM 1715 C C . PRO A 1 220 ? -25.810 13.197 2.834 1.00 70.19 220 PRO A C 1
ATOM 1717 O O . PRO A 1 220 ? -26.275 14.100 3.533 1.00 70.19 220 PRO A O 1
ATOM 1720 N N . ASP A 1 221 ? -25.404 13.405 1.580 1.00 66.00 221 ASP A N 1
ATOM 1721 C CA . ASP A 1 221 ? -25.261 14.736 0.959 1.00 66.00 221 ASP A CA 1
ATOM 1722 C C . ASP A 1 221 ? -26.543 15.584 1.030 1.00 66.00 221 ASP A C 1
ATOM 1724 O O . ASP A 1 221 ? -26.500 16.800 1.209 1.00 66.00 221 ASP A O 1
ATOM 1728 N N . HIS A 1 222 ? -27.711 14.938 0.969 1.00 68.06 222 HIS A N 1
ATOM 1729 C CA . HIS A 1 222 ? -29.010 15.603 1.092 1.00 68.06 222 HIS A CA 1
ATOM 1730 C C . HIS A 1 222 ? -29.273 16.173 2.495 1.00 68.06 222 HIS A C 1
ATOM 1732 O O . HIS A 1 222 ? -29.949 17.194 2.624 1.00 68.06 222 HIS A O 1
ATOM 1738 N N . VAL A 1 223 ? -28.733 15.550 3.548 1.00 70.75 223 VAL A N 1
ATOM 1739 C CA . VAL A 1 223 ? -28.825 16.052 4.928 1.00 70.75 223 VAL A CA 1
ATOM 1740 C C . VAL A 1 223 ? -27.925 17.275 5.091 1.00 70.75 223 VAL A C 1
ATOM 1742 O O . VAL A 1 223 ? -28.354 18.282 5.651 1.00 70.75 223 VAL A O 1
ATOM 1745 N N . VAL A 1 224 ? -26.709 17.221 4.540 1.00 69.12 224 VAL A N 1
ATOM 1746 C CA . VAL A 1 224 ? -25.745 18.331 4.581 1.00 69.12 224 VAL A CA 1
ATOM 1747 C C . VAL A 1 224 ? -26.281 19.546 3.825 1.00 69.12 224 VAL A C 1
ATOM 1749 O O . VAL A 1 224 ? -26.344 20.633 4.393 1.00 69.12 224 VAL A O 1
ATOM 1752 N N . ALA A 1 225 ? -26.785 19.354 2.602 1.00 65.62 225 ALA A N 1
ATOM 1753 C CA . ALA A 1 225 ? -27.388 20.426 1.809 1.00 65.62 225 ALA A CA 1
ATOM 1754 C C . ALA A 1 225 ? -28.588 21.088 2.516 1.00 65.62 225 ALA A C 1
ATOM 1756 O O . ALA A 1 225 ? -28.803 22.294 2.400 1.00 65.62 225 ALA A O 1
ATOM 1757 N N . THR A 1 226 ? -29.358 20.314 3.287 1.00 68.19 226 THR A N 1
ATOM 1758 C CA . THR A 1 226 ? -30.518 20.816 4.042 1.00 68.19 226 THR A CA 1
ATOM 1759 C C . THR A 1 226 ? -30.094 21.628 5.272 1.00 68.19 226 THR A C 1
ATOM 1761 O O . THR A 1 226 ? -30.688 22.674 5.557 1.00 68.19 226 THR A O 1
ATOM 1764 N N . LEU A 1 227 ? -29.036 21.189 5.963 1.00 69.88 227 LEU A N 1
ATOM 1765 C CA . LEU A 1 227 ? -28.426 21.908 7.086 1.00 69.88 227 LEU A CA 1
ATOM 1766 C C . LEU A 1 227 ? -27.759 23.218 6.638 1.00 69.88 227 LEU A C 1
ATOM 1768 O O . LEU A 1 227 ? -27.942 24.251 7.286 1.00 69.88 227 LEU A O 1
ATOM 1772 N N . GLU A 1 228 ? -27.049 23.206 5.508 1.00 66.56 228 GLU A N 1
ATOM 1773 C CA . GLU A 1 228 ? -26.428 24.400 4.920 1.00 66.56 228 GLU A CA 1
ATOM 1774 C C . GLU A 1 228 ? -27.463 25.370 4.334 1.00 66.56 228 GLU A C 1
ATOM 1776 O O . GLU A 1 228 ? -27.349 26.586 4.503 1.00 66.56 228 GLU A O 1
ATOM 1781 N N . GLY A 1 229 ? -28.515 24.841 3.704 1.00 59.38 229 GLY A N 1
ATOM 1782 C CA . GLY A 1 229 ? -29.596 25.620 3.106 1.00 59.38 229 GLY A CA 1
ATOM 1783 C C . GLY A 1 229 ? -30.589 26.223 4.105 1.00 59.38 229 GLY A C 1
ATOM 1784 O O . GLY A 1 229 ? -31.532 26.878 3.669 1.00 59.38 229 GLY A O 1
ATOM 1785 N N . ARG A 1 230 ? -30.432 26.002 5.422 1.00 54.38 230 ARG A N 1
ATOM 1786 C CA . ARG A 1 230 ? -31.376 26.419 6.488 1.00 54.38 230 ARG A CA 1
ATOM 1787 C C . ARG A 1 230 ? -32.822 25.925 6.303 1.00 54.38 230 ARG A C 1
ATOM 1789 O O . ARG A 1 230 ? -33.753 26.530 6.829 1.00 54.38 230 ARG A O 1
ATOM 1796 N N . HIS A 1 231 ? -33.032 24.813 5.603 1.00 52.78 231 HIS A N 1
ATOM 1797 C CA . HIS A 1 231 ? -34.360 24.206 5.462 1.00 52.78 231 HIS A CA 1
ATOM 1798 C C . HIS A 1 231 ? -34.598 23.231 6.627 1.00 52.78 231 HIS A C 1
ATOM 1800 O O . HIS A 1 231 ? -34.578 22.017 6.458 1.00 52.78 231 HIS A O 1
ATOM 1806 N N . GLN A 1 232 ? -34.794 23.753 7.840 1.00 55.25 232 GLN A N 1
ATOM 1807 C CA . GLN A 1 232 ? -34.818 22.969 9.092 1.00 55.25 232 GLN A CA 1
ATOM 1808 C C . GLN A 1 232 ? -36.023 22.011 9.274 1.00 55.25 232 GLN A C 1
ATOM 1810 O O . GLN A 1 232 ? -36.215 21.481 10.360 1.00 55.25 232 GLN A O 1
ATOM 1815 N N . GLY A 1 233 ? -36.837 21.759 8.245 1.00 56.66 233 GLY A N 1
ATOM 1816 C CA . GLY A 1 233 ? -38.084 20.991 8.378 1.00 56.66 233 GLY A CA 1
ATOM 1817 C C . GLY A 1 233 ? -38.031 19.522 7.951 1.00 56.66 233 GLY A C 1
ATOM 1818 O O . GLY A 1 233 ? -38.978 18.796 8.226 1.00 56.66 233 GLY A O 1
ATOM 1819 N N . ARG A 1 234 ? -36.971 19.077 7.260 1.00 64.12 234 ARG A N 1
ATOM 1820 C CA . ARG A 1 234 ? -36.976 17.767 6.577 1.00 64.12 234 ARG A CA 1
ATOM 1821 C C . ARG A 1 234 ? -36.402 16.604 7.392 1.00 64.12 234 ARG A C 1
ATOM 1823 O O . ARG A 1 234 ? -36.684 15.446 7.107 1.00 64.12 234 ARG A O 1
ATOM 1830 N N . PHE A 1 235 ? -35.570 16.902 8.385 1.00 72.62 235 PHE A N 1
ATOM 1831 C CA . PHE A 1 235 ? -34.863 15.896 9.175 1.00 72.62 235 PHE A CA 1
ATOM 1832 C C . PHE A 1 235 ? -34.961 16.232 10.656 1.00 72.62 235 PHE A C 1
ATOM 1834 O O . PHE A 1 235 ? -34.754 17.382 11.047 1.00 72.62 235 PHE A O 1
ATOM 1841 N N . THR A 1 236 ? -35.245 15.223 11.475 1.00 76.44 236 THR A N 1
ATOM 1842 C CA . THR A 1 236 ? -35.279 15.360 12.933 1.00 76.44 236 THR A CA 1
ATOM 1843 C C . THR A 1 236 ? -33.983 14.819 13.515 1.00 76.44 236 THR A C 1
ATOM 1845 O O . THR A 1 236 ? -33.541 13.721 13.170 1.00 76.44 236 THR A O 1
ATOM 1848 N N . PHE A 1 237 ? -33.368 15.606 14.392 1.00 78.94 237 PHE A N 1
ATOM 1849 C CA . PHE A 1 237 ? -32.128 15.257 15.071 1.00 78.94 237 PHE A CA 1
ATOM 1850 C C . PHE A 1 237 ? -32.439 14.944 16.527 1.00 78.94 237 PHE A C 1
ATOM 1852 O O . PHE A 1 237 ? -33.049 15.755 17.227 1.00 78.94 237 PHE A O 1
ATOM 1859 N N . GLU A 1 238 ? -32.013 13.768 16.971 1.00 83.25 238 GLU A N 1
ATOM 1860 C CA . GLU A 1 238 ? -32.191 13.322 18.347 1.00 83.25 238 GLU A CA 1
ATOM 1861 C C . GLU A 1 238 ? -30.850 12.876 18.920 1.00 83.25 238 GLU A C 1
ATOM 1863 O O . GLU A 1 238 ? -30.032 12.261 18.228 1.00 83.25 238 GLU A O 1
ATOM 1868 N N . ALA A 1 239 ? -30.631 13.185 20.191 1.00 80.25 239 ALA A N 1
ATOM 1869 C CA . ALA A 1 239 ? -29.434 12.820 20.926 1.00 80.25 239 ALA A CA 1
ATOM 1870 C C . ALA A 1 239 ? -29.804 11.918 22.103 1.00 80.25 239 ALA A C 1
ATOM 1872 O O . ALA A 1 239 ? -30.808 12.144 22.774 1.00 80.25 239 ALA A O 1
ATOM 1873 N N . LEU A 1 240 ? -28.990 10.895 22.343 1.00 78.75 240 LEU A N 1
ATOM 1874 C CA . LEU A 1 240 ? -29.176 9.946 23.430 1.00 78.75 240 LEU A CA 1
ATOM 1875 C C . LEU A 1 240 ? -28.492 10.473 24.694 1.00 78.75 240 LEU A C 1
ATOM 1877 O O . LEU A 1 240 ? -27.257 10.518 24.756 1.00 78.75 240 LEU A O 1
ATOM 1881 N N . VAL A 1 241 ? -29.290 10.853 25.688 1.00 75.19 241 VAL A N 1
ATOM 1882 C CA . VAL A 1 241 ? -28.845 11.341 27.002 1.00 75.19 241 VAL A CA 1
ATOM 1883 C C . VAL A 1 241 ? -29.505 10.468 28.064 1.00 75.19 241 VAL A C 1
ATOM 1885 O O . VAL A 1 241 ? -30.724 10.343 28.053 1.00 75.19 241 VAL A O 1
ATOM 1888 N N . ASP A 1 242 ? -28.713 9.842 28.939 1.00 66.25 242 ASP A N 1
ATOM 1889 C CA . ASP A 1 242 ? -29.200 8.994 30.042 1.00 66.25 242 ASP A CA 1
ATOM 1890 C C . ASP A 1 242 ? -30.310 8.000 29.622 1.00 66.25 242 ASP A C 1
ATOM 1892 O O . ASP A 1 242 ? -31.361 7.903 30.247 1.00 66.25 242 ASP A O 1
ATOM 1896 N N . ASP A 1 243 ? -30.074 7.284 28.513 1.00 69.62 243 ASP A N 1
ATOM 1897 C CA . ASP A 1 243 ? -30.973 6.301 27.878 1.00 69.62 243 ASP A CA 1
ATOM 1898 C C . ASP A 1 243 ? -32.292 6.845 27.283 1.00 69.62 243 ASP A C 1
ATOM 1900 O O . ASP A 1 243 ? -33.117 6.071 26.785 1.00 69.62 243 ASP A O 1
ATOM 1904 N N . VAL A 1 244 ? -32.466 8.169 27.215 1.00 77.88 244 VAL A N 1
ATOM 1905 C CA . VAL A 1 244 ? -33.616 8.832 26.577 1.00 77.88 244 VAL A CA 1
ATOM 1906 C C . VAL A 1 244 ? -33.186 9.574 25.308 1.00 77.88 244 VAL A C 1
ATOM 1908 O O . VAL A 1 244 ? -32.167 10.264 25.270 1.00 77.88 244 VAL A O 1
ATOM 1911 N N . TRP A 1 245 ? -33.970 9.429 24.233 1.00 79.12 245 TRP A N 1
ATOM 1912 C CA . TRP A 1 245 ? -33.780 10.200 23.002 1.00 79.12 245 TRP A CA 1
ATOM 1913 C C . TRP A 1 245 ? -34.436 11.571 23.140 1.00 79.12 245 TRP A C 1
ATOM 1915 O O . TRP A 1 245 ? -35.660 11.688 23.162 1.00 79.12 245 TRP A O 1
ATOM 1925 N N . CYS A 1 246 ? -33.601 12.599 23.204 1.00 77.81 246 CYS A N 1
ATOM 1926 C CA . CYS A 1 246 ? -33.999 13.986 23.387 1.00 77.81 246 CYS A CA 1
ATOM 1927 C C . CYS A 1 246 ? -33.887 14.755 22.066 1.00 77.81 246 CYS A C 1
ATOM 1929 O O . CYS A 1 246 ? -32.981 14.498 21.264 1.00 77.81 246 CYS A O 1
ATOM 1931 N N . LYS A 1 247 ? -34.789 15.716 21.832 1.00 77.81 247 LYS A N 1
ATOM 1932 C CA . LYS A 1 247 ? -34.716 16.589 20.651 1.00 77.81 247 LYS A CA 1
ATOM 1933 C C . LYS A 1 247 ? -33.464 17.460 20.710 1.00 77.81 247 LYS A C 1
ATOM 1935 O O . LYS A 1 247 ? -33.033 17.891 21.777 1.00 77.81 247 LYS A O 1
ATOM 1940 N N . VAL A 1 248 ? -32.883 17.733 19.548 1.00 77.12 248 VAL A N 1
ATOM 1941 C CA . VAL A 1 248 ? -31.663 18.534 19.429 1.00 77.12 248 VAL A CA 1
ATOM 1942 C C . VAL A 1 248 ? -31.982 19.903 18.847 1.00 77.12 248 VAL A C 1
ATOM 1944 O O . VAL A 1 248 ? -32.611 20.002 17.793 1.00 77.12 248 VAL A O 1
ATOM 1947 N N . GLU A 1 249 ? -31.460 20.952 19.476 1.00 76.00 249 GLU A N 1
ATOM 1948 C CA . GLU A 1 249 ? -31.368 22.272 18.857 1.00 76.00 249 GLU A CA 1
ATOM 1949 C C . GLU A 1 249 ? -29.998 22.421 18.198 1.00 76.00 249 GLU A C 1
ATOM 1951 O O . GLU A 1 249 ? -28.952 22.366 18.849 1.00 76.00 249 GLU A O 1
ATOM 1956 N N . LEU A 1 250 ? -30.002 22.581 16.875 1.00 74.31 250 LEU A N 1
ATOM 1957 C CA . LEU A 1 250 ? -28.787 22.671 16.078 1.00 74.31 250 LEU A CA 1
ATOM 1958 C C . LEU A 1 250 ? -28.385 24.121 15.841 1.00 74.31 250 LEU A C 1
ATOM 1960 O O . LEU A 1 250 ? -29.073 24.871 15.144 1.00 74.31 250 LEU A O 1
ATOM 1964 N N . LYS A 1 251 ? -27.192 24.479 16.312 1.00 75.31 251 LYS A N 1
ATOM 1965 C CA . LYS A 1 251 ? -26.537 25.744 15.984 1.00 75.31 251 LYS A CA 1
ATOM 1966 C C . LYS A 1 251 ? -25.375 25.484 15.030 1.00 75.31 251 LYS A C 1
ATOM 1968 O O . LYS A 1 251 ? -24.504 24.667 15.308 1.00 75.31 251 LYS A O 1
ATOM 1973 N N . ALA A 1 252 ? -25.345 26.168 13.889 1.00 68.75 252 ALA A N 1
ATOM 1974 C CA . ALA A 1 252 ? -24.177 26.105 13.013 1.00 68.75 252 ALA A CA 1
ATOM 1975 C C . ALA A 1 252 ? -22.979 26.730 13.739 1.00 68.75 252 ALA A C 1
ATOM 1977 O O . ALA A 1 252 ? -23.108 27.816 14.313 1.00 68.75 252 ALA A O 1
ATOM 1978 N N . ALA A 1 253 ? -21.823 26.064 13.732 1.00 67.38 253 ALA A N 1
ATOM 1979 C CA . ALA A 1 253 ? -20.612 26.702 14.225 1.00 67.38 253 ALA A CA 1
ATOM 1980 C C . ALA A 1 253 ? -20.254 27.894 13.332 1.00 67.38 253 ALA A C 1
ATOM 1982 O O . ALA A 1 253 ? -20.364 27.803 12.106 1.00 67.38 253 ALA A O 1
ATOM 1983 N N . ASP A 1 254 ? -19.755 28.978 13.929 1.00 52.59 254 ASP A N 1
ATOM 1984 C CA . ASP A 1 254 ? -19.160 30.052 13.141 1.00 52.59 254 ASP A CA 1
ATOM 1985 C C . ASP A 1 254 ? -18.061 29.474 12.250 1.00 52.59 254 ASP A C 1
ATOM 1987 O O . ASP A 1 254 ? -17.203 28.696 12.689 1.00 52.59 254 ASP A O 1
ATOM 1991 N N . ARG A 1 255 ? -18.134 29.829 10.965 1.00 44.59 255 ARG A N 1
ATOM 1992 C CA . ARG A 1 255 ? -17.245 29.342 9.914 1.00 44.59 255 ARG A CA 1
ATOM 1993 C C . ARG A 1 255 ? -15.856 29.920 10.170 1.00 44.59 255 ARG A C 1
ATOM 1995 O O . ARG A 1 255 ? -15.489 30.961 9.628 1.00 44.59 255 ARG A O 1
ATOM 2002 N N . VAL A 1 256 ? -15.070 29.257 11.012 1.00 40.84 256 VAL A N 1
ATOM 2003 C CA . VAL A 1 256 ? -13.642 29.541 11.123 1.00 40.84 256 VAL A CA 1
ATOM 2004 C C . VAL A 1 256 ? -13.035 29.046 9.821 1.00 40.84 256 VAL A C 1
ATOM 2006 O O . VAL A 1 256 ? -12.758 27.861 9.658 1.00 40.84 256 VAL A O 1
ATOM 2009 N N . VAL A 1 257 ? -12.888 29.960 8.859 1.00 37.81 257 VAL A N 1
ATOM 2010 C CA . VAL A 1 257 ? -12.013 29.763 7.705 1.00 37.81 257 VAL A CA 1
ATOM 2011 C C . VAL A 1 257 ? -10.678 29.347 8.296 1.00 37.81 257 VAL A C 1
ATOM 2013 O O . VAL A 1 257 ? -10.023 30.158 8.953 1.00 37.81 257 VAL A O 1
ATOM 2016 N N . ALA A 1 258 ? -10.329 28.071 8.145 1.00 36.59 258 ALA A N 1
ATOM 2017 C CA . ALA A 1 258 ? -9.071 27.529 8.613 1.00 36.59 258 ALA A CA 1
ATOM 2018 C C . ALA A 1 258 ? -7.952 28.265 7.867 1.00 36.59 258 ALA A C 1
ATOM 2020 O O . ALA A 1 258 ? -7.550 27.902 6.764 1.00 36.59 258 ALA A O 1
ATOM 2021 N N . LYS A 1 259 ? -7.497 29.382 8.441 1.00 33.53 259 LYS A N 1
ATOM 2022 C CA . LYS A 1 259 ? -6.272 30.057 8.045 1.00 33.53 259 LYS A CA 1
ATOM 2023 C C . LYS A 1 259 ? -5.153 29.128 8.476 1.00 33.53 259 LYS A C 1
ATOM 2025 O O . LYS A 1 259 ? -4.748 29.124 9.635 1.00 33.53 259 LYS A O 1
ATOM 2030 N N . ASP A 1 260 ? -4.671 28.335 7.532 1.00 38.09 260 ASP A N 1
ATOM 2031 C CA . ASP A 1 260 ? -3.393 27.661 7.687 1.00 38.09 260 ASP A CA 1
ATOM 2032 C C . ASP A 1 260 ? -2.303 28.716 7.982 1.00 38.09 260 ASP A C 1
ATOM 2034 O O . ASP A 1 260 ? -2.419 29.877 7.557 1.00 38.09 260 ASP A O 1
ATOM 2038 N N . LYS A 1 261 ? -1.233 28.340 8.694 1.00 44.91 261 LYS A N 1
ATOM 2039 C CA . LYS A 1 261 ? -0.146 29.227 9.184 1.00 44.91 261 LYS A CA 1
ATOM 2040 C C . LYS A 1 261 ? 0.597 30.010 8.078 1.00 44.91 261 LYS A C 1
ATOM 2042 O O . LYS A 1 261 ? 1.538 30.743 8.368 1.00 44.91 261 LYS A O 1
ATOM 2047 N N . ARG A 1 262 ? 0.181 29.879 6.815 1.00 44.97 262 ARG A N 1
ATOM 2048 C CA . ARG A 1 262 ? 0.705 30.564 5.623 1.00 44.97 262 ARG A CA 1
ATOM 2049 C C . ARG A 1 262 ? -0.320 31.423 4.872 1.00 44.97 262 ARG A C 1
ATOM 2051 O O . ARG A 1 262 ? -0.063 31.792 3.729 1.00 44.97 262 ARG A O 1
ATOM 2058 N N . SER A 1 263 ? -1.463 31.746 5.485 1.00 40.28 263 SER A N 1
ATOM 2059 C CA . SER A 1 263 ? -2.429 32.732 4.969 1.00 40.28 263 SER A CA 1
ATOM 2060 C C . SER A 1 263 ? -2.765 32.579 3.474 1.00 40.28 263 SER A C 1
ATOM 2062 O O . SER A 1 263 ? -2.757 33.561 2.732 1.00 40.28 263 SER A O 1
ATOM 2064 N N . ARG A 1 264 ? -3.056 31.361 3.009 1.00 36.78 264 ARG A N 1
ATOM 2065 C CA . ARG A 1 264 ? -3.685 31.162 1.698 1.00 36.78 264 ARG A CA 1
ATOM 2066 C C . ARG A 1 264 ? -5.102 30.653 1.901 1.00 36.78 264 ARG A C 1
ATOM 2068 O O . ARG A 1 264 ? -5.321 29.672 2.599 1.00 36.78 264 ARG A O 1
ATOM 2075 N N . VAL A 1 265 ? -6.049 31.377 1.315 1.00 39.50 265 VAL A N 1
ATOM 2076 C CA . VAL A 1 265 ? -7.457 30.990 1.236 1.00 39.50 265 VAL A CA 1
ATOM 2077 C C . VAL A 1 265 ? -7.549 29.896 0.179 1.00 39.50 265 VAL A C 1
ATOM 2079 O O . VAL A 1 265 ? -7.214 30.140 -0.979 1.00 39.50 265 VAL A O 1
ATOM 2082 N N . TRP A 1 266 ? -7.952 28.691 0.575 1.00 31.03 266 TRP A N 1
ATOM 2083 C CA . TRP A 1 266 ? -8.195 27.607 -0.370 1.00 31.03 266 TRP A CA 1
ATOM 2084 C C . TRP A 1 266 ? -9.496 27.908 -1.126 1.00 31.03 266 TRP A C 1
ATOM 2086 O O . TRP A 1 266 ? -10.574 27.944 -0.532 1.00 31.03 266 TRP A O 1
ATOM 2096 N N . ARG A 1 267 ? -9.383 28.212 -2.422 1.00 35.22 267 ARG A N 1
ATOM 2097 C CA . ARG A 1 267 ? -10.503 28.197 -3.369 1.00 35.22 267 ARG A CA 1
ATOM 2098 C C . ARG A 1 267 ? -10.432 26.844 -4.083 1.00 35.22 267 ARG A C 1
ATOM 2100 O O . ARG A 1 267 ? -9.391 26.598 -4.690 1.00 35.22 267 ARG A O 1
ATOM 2107 N N . PRO A 1 268 ? -11.466 25.990 -4.026 1.00 39.59 268 PRO A N 1
ATOM 2108 C CA . PRO A 1 268 ? -11.544 24.860 -4.937 1.00 39.59 268 PRO A CA 1
ATOM 2109 C C . PRO A 1 268 ? -11.596 25.411 -6.361 1.00 39.59 268 PRO A C 1
ATOM 2111 O O . PRO A 1 268 ? -12.427 26.258 -6.689 1.00 39.59 268 PRO A O 1
ATOM 2114 N N . GLU A 1 269 ? -10.631 24.998 -7.168 1.00 37.28 269 GLU A N 1
ATOM 2115 C CA . GLU A 1 269 ? -10.560 25.305 -8.587 1.00 37.28 269 GLU A CA 1
ATOM 2116 C C . GLU A 1 269 ? -11.621 24.435 -9.277 1.00 37.28 269 GLU A C 1
ATOM 2118 O O . GLU A 1 269 ? -11.578 23.209 -9.179 1.00 37.28 269 GLU A O 1
ATOM 2123 N N . ASP A 1 270 ? -12.630 25.070 -9.883 1.00 38.62 270 ASP A N 1
ATOM 2124 C CA . ASP A 1 270 ? -13.657 24.407 -10.690 1.00 38.62 270 ASP A CA 1
ATOM 2125 C C . ASP A 1 270 ? -12.979 23.708 -11.876 1.00 38.62 270 ASP A C 1
ATOM 2127 O O . ASP A 1 270 ? -12.789 24.298 -12.942 1.00 38.62 270 ASP A O 1
ATOM 2131 N N . ASP A 1 271 ? -12.624 22.435 -11.716 1.00 38.28 271 ASP A N 1
ATOM 2132 C CA . ASP A 1 271 ? -12.076 21.604 -12.789 1.00 38.28 271 ASP A CA 1
ATOM 2133 C C . ASP A 1 271 ? -13.216 21.116 -13.707 1.00 38.28 271 ASP A C 1
ATOM 2135 O O . ASP A 1 271 ? -13.466 19.928 -13.910 1.00 38.28 271 ASP A O 1
ATOM 2139 N N . ARG A 1 272 ? -13.964 22.071 -14.276 1.00 40.97 272 ARG A N 1
ATOM 2140 C CA . ARG A 1 272 ? -14.805 21.853 -15.457 1.00 40.97 272 ARG A CA 1
ATOM 2141 C C . ARG A 1 272 ? -13.952 22.101 -16.691 1.00 40.97 272 ARG A C 1
ATOM 2143 O O . ARG A 1 272 ? -14.077 23.132 -17.350 1.00 40.97 272 ARG A O 1
ATOM 2150 N N . ARG A 1 273 ? -13.093 21.144 -17.041 1.00 36.81 273 ARG A N 1
ATOM 2151 C CA . ARG A 1 273 ? -12.544 21.113 -18.400 1.00 36.81 273 ARG A CA 1
ATOM 2152 C C . ARG A 1 273 ? -13.650 20.679 -19.369 1.00 36.81 273 ARG A C 1
ATOM 2154 O O . ARG A 1 273 ? -14.217 19.602 -19.180 1.00 36.81 273 ARG A O 1
ATOM 2161 N N . PRO A 1 274 ? -13.971 21.472 -20.404 1.00 41.47 274 PRO A N 1
ATOM 2162 C CA . PRO A 1 274 ? -14.874 21.030 -21.453 1.00 41.47 274 PRO A CA 1
ATOM 2163 C C . PRO A 1 274 ? -14.211 19.891 -22.236 1.00 41.47 274 PRO A C 1
ATOM 2165 O O . PRO A 1 274 ? -13.149 20.057 -22.834 1.00 41.47 274 PRO A O 1
ATOM 2168 N N . GLN A 1 275 ? -14.847 18.720 -22.230 1.00 45.91 275 GLN A N 1
ATOM 2169 C CA . GLN A 1 275 ? -14.610 17.704 -23.248 1.00 45.91 275 GLN A CA 1
ATOM 2170 C C . GLN A 1 275 ? -15.062 18.283 -24.590 1.00 45.91 275 GLN A C 1
ATOM 2172 O O . GLN A 1 275 ? -16.257 18.401 -24.851 1.00 45.91 275 GLN A O 1
ATOM 2177 N N . SER A 1 276 ? -14.115 18.650 -25.445 1.00 43.28 276 SER A N 1
ATOM 2178 C CA . SER A 1 276 ? -14.412 18.973 -26.835 1.00 43.28 276 SER A CA 1
ATOM 2179 C C . SER A 1 276 ? -13.312 18.465 -27.759 1.00 43.28 276 SER A C 1
ATOM 2181 O O . SER A 1 276 ? -12.183 18.942 -27.704 1.00 43.28 276 SER A O 1
ATOM 2183 N N . LEU A 1 277 ? -13.745 17.530 -28.611 1.00 39.84 277 LEU A N 1
ATOM 2184 C CA . LEU A 1 277 ? -13.347 17.284 -29.999 1.00 39.84 277 LEU A CA 1
ATOM 2185 C C . LEU A 1 277 ? -11.915 16.793 -30.263 1.00 39.84 277 LEU A C 1
ATOM 2187 O O . LEU A 1 277 ? -10.988 17.569 -30.457 1.00 39.84 277 LEU A O 1
ATOM 2191 N N . ILE A 1 278 ? -11.801 15.470 -30.412 1.00 39.41 278 ILE A N 1
ATOM 2192 C CA . ILE A 1 278 ? -10.900 14.864 -31.396 1.00 39.41 278 ILE A CA 1
ATOM 2193 C C . ILE A 1 278 ? -11.757 14.580 -32.636 1.00 39.41 278 ILE A C 1
ATOM 2195 O O . ILE A 1 278 ? -12.654 13.737 -32.584 1.00 39.41 278 ILE A O 1
ATOM 2199 N N . ALA A 1 279 ? -11.489 15.315 -33.711 1.00 45.53 279 ALA A N 1
ATOM 2200 C CA . ALA A 1 279 ? -11.764 14.953 -35.097 1.00 45.53 279 ALA A CA 1
ATOM 2201 C C . ALA A 1 279 ? -10.497 15.278 -35.893 1.00 45.53 279 ALA A C 1
ATOM 2203 O O . ALA A 1 279 ? -9.914 16.353 -35.616 1.00 45.53 279 ALA A O 1
#

Mean predicted aligned error: 22.05 Å

pLDDT: mean 72.14, std 18.66, range [31.03, 97.75]

Foldseek 3Di:
DPPPPLPPLVVVLVVLVVCLVVDDDPVSVVSVVVSVVSVVVSVVVVVVVVVVVVVVVVVVVVVVVVVVVVVVVVVVVVVVVVVVVVVVVVVVVVVVVVVVVVVVVVVVVVVVVVVVVVVVVVVVVVVVVVVVVVVVVVDDDDDPPPPPPPPDPPPDQDAWEWEWDWDDDPNFIKIKTKGDQAAFQKKFKAFPVRDTPWIWHGQPDPDDDHSITITMIRDDPVVVCCVVVVVPPTMWMWTQGPNDTGGYDYDYPDPPQPCDPVRDRDDPDPPPDDDDDDD

Radius of gyration: 48.65 Å; Cα contacts (8 Å, |Δi|>4): 217; chains: 1; bounding box: 103×50×145 Å

Solvent-accessible surface area (backbone atoms only — not comparable to full-atom values): 16481 Å² total; per-residue (Å²): 143,80,75,77,82,65,56,80,62,51,57,58,47,52,52,53,62,68,48,50,84,80,45,75,70,76,60,36,59,55,52,54,51,52,47,52,52,52,50,50,51,51,51,51,54,50,51,52,53,51,52,52,49,50,53,52,51,53,52,50,50,50,52,52,52,50,54,48,52,50,50,52,51,52,52,54,52,50,52,51,51,50,52,52,51,53,51,49,53,53,50,51,51,51,52,51,49,53,51,52,53,53,47,56,53,49,56,54,47,50,55,52,50,54,52,51,50,57,50,51,54,51,51,51,51,52,50,52,49,50,51,53,48,50,52,59,71,64,66,60,88,72,74,81,75,74,88,63,82,76,74,71,76,94,71,71,89,60,64,45,54,29,35,40,44,80,49,78,57,94,95,38,56,30,38,37,36,37,26,65,70,54,71,56,44,32,42,37,36,24,41,84,82,71,45,78,77,41,68,30,56,67,58,81,71,79,73,71,93,55,66,53,37,74,40,56,31,74,50,56,69,70,58,52,53,30,64,75,66,66,53,79,81,55,57,49,49,33,29,32,42,98,93,39,81,28,50,48,44,80,41,76,52,80,84,72,75,77,66,50,103,75,75,59,85,86,69,86,76,82,83,74,76,81,91,74,84,93,128

Secondary structure (DSSP, 8-state):
--STTSHHHHHHHHHHHHHGGG--THHHHHHHHHHHHHHHHHHHHHHHHHHHHHHHHHHHHHHHHHHHHHHHHHHHHHHHHHHHHHHHHHHHHHHHHHHHHHHHHHHHHHHHHHHHHHHHHHHHHHHHHHHHHHHHHTT--------------------EEEEEEEEEETTEEEEEEEESSS--SEEEEEETTS-EEEEPPP-----SSSS--EEEEE--HHHHHHHHTT-TTSEEEEEEETTEEEEEEEEEPP------TT----PPP----------